Protein AF-A0A132MXJ4-F1 (afdb_monomer_lite)

Secondary structure (DSSP, 8-state):
-EEEE-PPSSSSTT-GGG-SSSPPPEEEEEEEEEEEE-SS-EEEEEEEEEEEEE-SS-PEE--TTT--EEEEEEE-SSGGGHHHHHHHHHHHHHHHHHH-SEEEESSHHHHHHHHHHHHHHHT---HHHHHHHHHHHTTTSPPTTSPEEEETTTSSSSS--SSHHHHHHHTTEEPPPPTT-S--HHHHHHHHHHHHHH--HHHHHHHHHHHHHHHHHHHHHHHHHTTSEE-SS-EEHHHHHHHHTTTT-SSS-HHHHHTT--

Structure (mmCIF, N/CA/C/O backbone):
data_AF-A0A132MXJ4-F1
#
_entry.id   AF-A0A132MXJ4-F1
#
loop_
_atom_site.group_PDB
_atom_site.id
_atom_site.type_symbol
_atom_site.label_atom_id
_atom_site.label_alt_id
_atom_site.label_comp_id
_atom_site.label_asym_id
_atom_site.label_entity_id
_atom_site.label_seq_id
_atom_site.pdbx_PDB_ins_code
_atom_site.Cartn_x
_atom_site.Cartn_y
_atom_site.Cartn_z
_atom_site.occupancy
_atom_site.B_iso_or_equiv
_atom_site.auth_seq_id
_atom_site.auth_comp_id
_atom_site.auth_asym_id
_atom_site.auth_atom_id
_atom_site.pdbx_PDB_model_num
ATOM 1 N N . MET A 1 1 ? 1.973 0.596 -18.900 1.00 94.25 1 MET A N 1
ATOM 2 C CA . MET A 1 1 ? 1.587 0.402 -17.485 1.00 94.25 1 MET A CA 1
ATOM 3 C C . MET A 1 1 ? 0.749 -0.846 -17.399 1.00 94.25 1 MET A C 1
ATOM 5 O O . MET A 1 1 ? -0.186 -1.017 -18.181 1.00 94.25 1 MET A O 1
ATOM 9 N N . ARG A 1 2 ? 1.052 -1.681 -16.413 1.00 94.38 2 ARG A N 1
ATOM 10 C CA . ARG A 1 2 ? 0.337 -2.916 -16.117 1.00 94.38 2 ARG A CA 1
ATOM 11 C C . ARG A 1 2 ? -0.380 -2.779 -14.786 1.00 94.38 2 ARG A C 1
ATOM 13 O O . ARG A 1 2 ? 0.234 -2.425 -13.788 1.00 94.38 2 ARG A O 1
ATOM 20 N N . GLU A 1 3 ? -1.665 -3.100 -14.787 1.00 94.44 3 GLU A N 1
ATOM 21 C CA . GLU A 1 3 ? -2.555 -2.985 -13.634 1.00 94.44 3 GLU A CA 1
ATOM 22 C C . GLU A 1 3 ? -3.110 -4.359 -13.246 1.00 94.44 3 GLU A C 1
ATOM 24 O O . GLU A 1 3 ? -3.505 -5.147 -14.110 1.00 94.44 3 GLU A O 1
ATOM 29 N N . ILE A 1 4 ? -3.172 -4.627 -11.941 1.00 94.81 4 ILE A N 1
ATOM 30 C CA . ILE A 1 4 ? -3.913 -5.746 -11.359 1.00 94.81 4 ILE A CA 1
ATOM 31 C C . ILE A 1 4 ? -4.826 -5.249 -10.236 1.00 94.81 4 ILE A C 1
ATOM 33 O O . ILE A 1 4 ? -4.467 -4.399 -9.422 1.00 94.81 4 ILE A O 1
ATOM 37 N N . THR A 1 5 ? -6.033 -5.801 -10.173 1.00 93.94 5 THR A N 1
ATOM 38 C CA . THR A 1 5 ? -7.009 -5.489 -9.125 1.00 93.94 5 THR A CA 1
ATOM 39 C C . THR A 1 5 ? -7.997 -6.638 -8.961 1.00 93.94 5 THR A C 1
ATOM 41 O O . THR A 1 5 ? -8.308 -7.325 -9.938 1.00 93.94 5 THR A O 1
ATOM 44 N N . ASN A 1 6 ? -8.504 -6.840 -7.744 1.00 92.44 6 ASN A N 1
ATOM 45 C CA . ASN A 1 6 ? -9.674 -7.681 -7.466 1.00 92.44 6 ASN A CA 1
ATOM 46 C C . ASN A 1 6 ? -10.949 -6.848 -7.199 1.00 92.44 6 ASN A C 1
ATOM 48 O O . ASN A 1 6 ? -11.977 -7.388 -6.788 1.00 92.44 6 ASN A O 1
ATOM 52 N N . LEU A 1 7 ? -10.906 -5.529 -7.426 1.00 89.19 7 LEU A N 1
ATOM 53 C CA . LEU A 1 7 ? -12.065 -4.655 -7.281 1.00 89.19 7 LEU A CA 1
ATOM 54 C C . LEU A 1 7 ? -12.999 -4.798 -8.489 1.00 89.19 7 LEU A C 1
ATOM 56 O O . LEU A 1 7 ? -12.596 -4.679 -9.644 1.00 89.19 7 LEU A O 1
ATOM 60 N N . SER A 1 8 ? -14.284 -5.006 -8.220 1.00 77.56 8 SER A N 1
ATOM 61 C CA . SER A 1 8 ? -15.344 -4.895 -9.226 1.00 77.56 8 SER A CA 1
ATOM 62 C C . SER A 1 8 ? -15.636 -3.428 -9.545 1.00 77.56 8 SER A C 1
ATOM 64 O O . SER A 1 8 ? -15.562 -2.594 -8.649 1.00 77.56 8 SER A O 1
ATOM 66 N N . TRP A 1 9 ? -16.052 -3.117 -10.778 1.00 53.53 9 TRP A N 1
ATOM 67 C CA . TRP A 1 9 ? -16.444 -1.755 -11.164 1.00 53.53 9 TRP A CA 1
ATOM 68 C C . TRP A 1 9 ? -17.564 -1.183 -10.257 1.00 53.53 9 TRP A C 1
ATOM 70 O O . TRP A 1 9 ? -18.528 -1.903 -9.979 1.00 53.53 9 TRP A O 1
ATOM 80 N N . PRO A 1 10 ? -17.494 0.098 -9.830 1.00 58.28 10 PRO A N 1
ATOM 81 C CA . PRO A 1 10 ? -16.400 1.045 -10.062 1.00 58.28 10 PRO A CA 1
ATOM 82 C C . PRO A 1 10 ? -15.133 0.621 -9.310 1.00 58.28 10 PRO A C 1
ATOM 84 O O . PRO A 1 10 ? -15.219 0.194 -8.165 1.00 58.28 10 PRO A O 1
ATOM 87 N N . GLY A 1 11 ? -13.964 0.764 -9.951 1.00 63.84 11 GLY A N 1
ATOM 88 C CA . GLY A 1 11 ? -12.641 0.338 -9.453 1.00 63.84 11 GLY A CA 1
ATOM 89 C C . GLY A 1 11 ? -12.132 1.078 -8.207 1.00 63.84 11 GLY A C 1
ATOM 90 O O . GLY A 1 11 ? -10.931 1.213 -8.011 1.00 63.84 11 GLY A O 1
ATOM 91 N N . THR A 1 12 ? -13.036 1.602 -7.378 1.00 68.12 12 THR A N 1
ATOM 92 C CA . THR A 1 12 ? -12.758 2.213 -6.084 1.00 68.12 12 THR A CA 1
ATOM 93 C C . THR A 1 12 ? -13.760 1.660 -5.066 1.00 68.12 12 THR A C 1
ATOM 95 O O . THR A 1 12 ? -14.971 1.639 -5.309 1.00 68.12 12 THR A O 1
ATOM 98 N N . PRO A 1 13 ? -13.306 1.216 -3.884 1.00 76.06 13 PRO A N 1
ATOM 99 C CA . PRO A 1 13 ? -14.182 0.533 -2.931 1.00 76.06 13 PRO A CA 1
ATOM 100 C C . PRO A 1 13 ? -15.122 1.496 -2.185 1.00 76.06 13 PRO A C 1
ATOM 102 O O . PRO A 1 13 ? -15.978 1.058 -1.415 1.00 76.06 13 PRO A O 1
ATOM 105 N N . TYR A 1 14 ? -14.975 2.806 -2.406 1.00 77.62 14 TYR A N 1
ATOM 106 C CA . TYR A 1 14 ? -15.738 3.864 -1.745 1.00 77.62 14 TYR A CA 1
ATOM 107 C C . TYR A 1 14 ? -17.096 4.143 -2.408 1.00 77.62 14 TYR A C 1
ATOM 109 O O . TYR A 1 14 ? -17.973 4.725 -1.777 1.00 77.62 14 TYR A O 1
ATOM 117 N N . GLY A 1 15 ? -17.301 3.694 -3.655 1.00 59.03 15 GLY A N 1
ATOM 118 C CA . GLY A 1 15 ? -18.480 3.993 -4.484 1.00 59.03 15 GLY A CA 1
ATOM 119 C C . GLY A 1 15 ? -19.799 3.330 -4.061 1.00 59.03 15 GLY A C 1
ATOM 120 O O . GLY A 1 15 ? -20.800 3.441 -4.765 1.00 59.03 15 GLY A O 1
ATOM 121 N N . ALA A 1 16 ? -19.851 2.663 -2.906 1.00 53.88 16 ALA A N 1
ATOM 122 C CA . ALA A 1 16 ? -21.067 2.034 -2.386 1.00 53.88 16 ALA A CA 1
ATOM 123 C C . ALA A 1 16 ? -22.106 3.034 -1.824 1.00 53.88 16 ALA A C 1
ATOM 125 O O . ALA A 1 16 ? -23.025 2.614 -1.117 1.00 53.88 16 ALA A O 1
ATOM 126 N N . GLU A 1 17 ? -22.005 4.332 -2.144 1.00 49.59 17 GLU A N 1
ATOM 127 C CA . GLU A 1 17 ? -23.025 5.345 -1.817 1.00 49.59 17 GLU A CA 1
ATOM 128 C C . GLU A 1 17 ? -24.406 5.001 -2.413 1.00 49.59 17 GLU A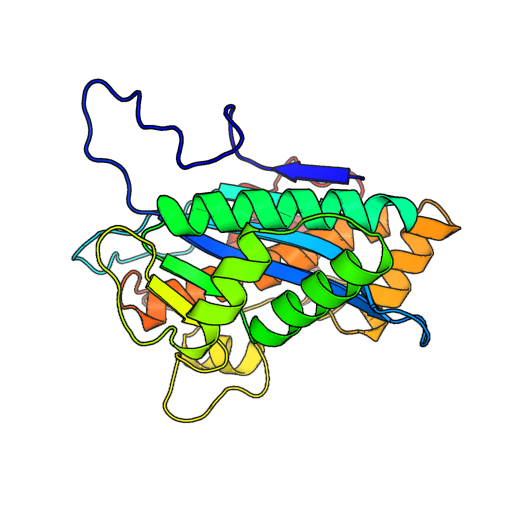 C 1
ATOM 130 O O . GLU A 1 17 ? -25.427 5.472 -1.922 1.00 49.59 17 GLU A O 1
ATOM 135 N N . GLN A 1 18 ? -24.465 4.110 -3.412 1.00 49.06 18 GLN A N 1
ATOM 136 C CA . GLN A 1 18 ? -25.705 3.619 -4.023 1.00 49.06 18 GLN A CA 1
ATOM 137 C C . GLN A 1 18 ? -26.302 2.362 -3.366 1.00 49.06 18 GLN A C 1
ATOM 139 O O . GLN A 1 18 ? -27.069 1.648 -4.009 1.00 49.06 18 GLN A O 1
ATOM 144 N N . ARG A 1 19 ? -25.987 2.030 -2.105 1.00 54.94 19 ARG A N 1
ATOM 145 C CA . ARG A 1 19 ? -26.743 0.973 -1.407 1.00 54.94 19 ARG A CA 1
ATOM 146 C C . ARG A 1 19 ? -28.044 1.563 -0.851 1.00 54.94 19 ARG A C 1
ATOM 148 O O . ARG A 1 19 ? -27.975 2.289 0.137 1.00 54.94 19 ARG A O 1
ATOM 155 N N . PRO A 1 20 ? -29.229 1.228 -1.407 1.00 54.09 20 PRO A N 1
ATOM 156 C CA . PRO A 1 20 ? -30.501 1.755 -0.904 1.00 54.09 20 PRO A CA 1
ATOM 157 C C . PRO A 1 20 ? -30.765 1.355 0.555 1.00 54.09 20 PRO A C 1
ATOM 159 O O . PRO A 1 20 ? -31.502 2.040 1.257 1.00 54.09 20 PRO A O 1
ATOM 162 N N . PHE A 1 21 ? -30.114 0.289 1.038 1.00 51.41 21 PHE A N 1
ATOM 163 C CA . PHE A 1 21 ? -30.167 -0.154 2.426 1.00 51.41 21 PHE A CA 1
ATOM 164 C C . PHE A 1 21 ? -28.785 -0.663 2.868 1.00 51.41 21 PHE A C 1
ATOM 166 O O . PHE A 1 21 ? -28.278 -1.658 2.350 1.00 51.41 21 PHE A O 1
ATOM 173 N N . GLY A 1 22 ? -28.155 0.026 3.822 1.00 54.09 22 GLY A N 1
ATOM 174 C CA . GLY A 1 22 ? -26.889 -0.389 4.432 1.00 54.09 22 GLY A CA 1
ATOM 175 C C . GLY A 1 22 ? -26.090 0.792 4.974 1.00 54.09 22 GLY A C 1
ATOM 176 O O . GLY A 1 22 ? -26.029 1.847 4.353 1.00 54.09 22 GLY A O 1
ATOM 177 N N . ARG A 1 23 ? -25.459 0.632 6.144 1.00 61.88 23 ARG A N 1
ATOM 178 C CA . ARG A 1 23 ? -24.477 1.623 6.609 1.00 61.88 23 ARG A CA 1
ATOM 179 C C . ARG A 1 23 ? -23.228 1.535 5.721 1.00 61.88 23 ARG A C 1
ATOM 181 O O . ARG A 1 23 ? -22.816 0.411 5.423 1.00 61.88 23 ARG A O 1
ATOM 188 N N . PRO A 1 24 ? -22.604 2.664 5.340 1.00 66.88 24 PRO A N 1
ATOM 189 C CA . PRO A 1 24 ? -21.338 2.642 4.616 1.00 66.88 24 PRO A CA 1
ATOM 190 C C . PRO A 1 24 ? -20.306 1.825 5.399 1.00 66.88 24 PRO A C 1
ATOM 192 O O . PRO A 1 24 ? -20.104 2.062 6.597 1.00 66.88 24 PRO A O 1
ATOM 195 N N . ALA A 1 25 ? -19.678 0.846 4.745 1.00 76.75 25 ALA A N 1
ATOM 196 C CA . ALA A 1 25 ? -18.577 0.107 5.348 1.00 76.75 25 ALA A CA 1
ATOM 197 C C . ALA A 1 25 ? -17.425 1.082 5.624 1.00 76.75 25 ALA A C 1
ATOM 199 O O . ALA A 1 25 ? -17.109 1.923 4.786 1.00 76.75 25 ALA A O 1
ATOM 200 N N . GLN A 1 26 ? -16.820 0.996 6.806 1.00 89.75 26 GLN A N 1
ATOM 201 C CA . GLN A 1 26 ? -15.614 1.764 7.096 1.00 89.75 26 GLN A CA 1
ATOM 202 C C . GLN A 1 26 ? -14.436 1.029 6.462 1.00 89.75 26 GLN A C 1
ATOM 204 O O . GLN A 1 26 ? -14.300 -0.182 6.637 1.00 89.75 26 GLN A O 1
ATOM 209 N N . ILE A 1 27 ? -13.617 1.752 5.707 1.00 94.12 27 ILE A N 1
ATOM 210 C CA . ILE A 1 27 ? -12.486 1.182 4.977 1.00 94.12 27 ILE A CA 1
ATOM 211 C C . ILE A 1 27 ? -11.198 1.747 5.568 1.00 94.12 27 ILE A C 1
ATOM 213 O O . ILE A 1 27 ? -11.083 2.959 5.732 1.00 94.12 27 ILE A O 1
ATOM 217 N N . LEU A 1 28 ? -10.248 0.880 5.898 1.00 96.94 28 LEU A N 1
ATOM 218 C CA . LEU A 1 28 ? -8.849 1.255 6.071 1.00 96.94 28 LEU A CA 1
ATOM 219 C C . LEU A 1 28 ? -8.159 1.064 4.728 1.00 96.94 28 LEU A C 1
ATOM 221 O O . LEU A 1 28 ? -8.305 0.012 4.110 1.00 96.94 28 LEU A O 1
ATOM 225 N N . THR A 1 29 ? -7.432 2.081 4.290 1.00 98.00 29 THR A N 1
ATOM 226 C CA . THR A 1 29 ? -6.682 2.061 3.036 1.00 98.00 29 THR A CA 1
ATOM 227 C C . THR A 1 29 ? -5.212 2.177 3.345 1.00 98.00 29 THR A C 1
ATOM 229 O O . THR A 1 29 ? -4.823 3.145 3.987 1.00 98.00 29 THR A O 1
ATOM 232 N N . ALA A 1 30 ? -4.410 1.221 2.902 1.00 98.56 30 ALA A N 1
ATOM 233 C CA . ALA A 1 30 ? -2.962 1.357 2.895 1.00 98.56 30 ALA A CA 1
ATOM 234 C C . ALA A 1 30 ? -2.489 1.663 1.479 1.00 98.56 30 ALA A C 1
ATOM 236 O O . ALA A 1 30 ? -3.067 1.139 0.526 1.00 98.56 30 ALA A O 1
ATOM 237 N N . VAL A 1 31 ? -1.459 2.494 1.356 1.00 98.31 31 VAL A N 1
ATOM 238 C CA . VAL A 1 31 ? -0.788 2.798 0.089 1.00 98.31 31 VAL A CA 1
ATOM 239 C C . VAL A 1 31 ? 0.713 2.603 0.278 1.00 98.31 31 VAL A C 1
ATOM 241 O O . VAL A 1 31 ? 1.255 2.919 1.339 1.00 98.31 31 VAL A O 1
ATOM 244 N N . SER A 1 32 ? 1.396 2.061 -0.724 1.00 97.38 32 SER A N 1
ATOM 245 C CA . SER A 1 32 ? 2.862 2.052 -0.786 1.00 97.38 32 SER A CA 1
ATOM 246 C C . SER A 1 32 ? 3.335 2.232 -2.222 1.00 97.38 32 SER A C 1
ATOM 248 O O . SER A 1 32 ? 2.619 1.889 -3.170 1.00 97.38 32 SER A O 1
ATOM 250 N N . LEU A 1 33 ? 4.529 2.800 -2.365 1.00 97.69 33 LEU A N 1
ATOM 251 C CA . LEU A 1 33 ? 5.212 2.984 -3.634 1.00 97.69 33 LEU A CA 1
ATOM 252 C C . LEU A 1 33 ? 6.578 2.303 -3.576 1.00 97.69 33 LEU A C 1
ATOM 254 O O . LEU A 1 33 ? 7.207 2.237 -2.523 1.00 97.69 33 LEU A O 1
ATOM 258 N N . GLU A 1 34 ? 7.025 1.811 -4.725 1.00 96.62 34 GLU A N 1
ATOM 259 C CA . GLU A 1 34 ? 8.386 1.332 -4.929 1.00 96.62 34 GLU A CA 1
ATOM 260 C C . GLU A 1 34 ? 9.088 2.274 -5.900 1.00 96.62 34 GLU A C 1
ATOM 262 O O . GLU A 1 34 ? 8.529 2.642 -6.939 1.00 96.62 34 GLU A O 1
ATOM 267 N N . TRP A 1 35 ? 10.318 2.644 -5.562 1.00 95.81 35 TRP A N 1
ATOM 268 C CA . TRP A 1 35 ? 11.101 3.633 -6.290 1.00 95.81 35 TRP A CA 1
ATOM 269 C C . TRP A 1 35 ? 12.383 3.019 -6.834 1.00 95.81 35 TRP A C 1
ATOM 271 O O . TRP A 1 35 ? 13.013 2.177 -6.189 1.00 95.81 35 TRP A O 1
ATOM 281 N N . VAL A 1 36 ? 12.797 3.501 -7.999 1.00 94.56 36 VAL A N 1
ATOM 282 C CA . VAL A 1 36 ? 14.150 3.326 -8.526 1.00 94.56 36 VAL A CA 1
ATOM 283 C C . VAL A 1 36 ? 14.811 4.695 -8.571 1.00 94.56 36 VAL A C 1
ATOM 285 O O . VAL A 1 36 ? 14.166 5.689 -8.884 1.00 94.56 36 VAL A O 1
ATOM 288 N N . ASP A 1 37 ? 16.090 4.746 -8.222 1.00 86.94 37 ASP A N 1
ATOM 289 C CA . ASP A 1 37 ? 16.910 5.954 -8.300 1.00 86.94 37 ASP A CA 1
ATOM 290 C C . ASP A 1 37 ? 18.065 5.697 -9.269 1.00 86.94 37 ASP A C 1
ATOM 292 O O . ASP A 1 37 ? 18.938 4.869 -8.998 1.00 86.94 37 ASP A O 1
ATOM 296 N N . ASP A 1 38 ? 18.071 6.363 -10.416 1.00 72.69 38 ASP A N 1
ATOM 297 C CA . ASP A 1 38 ? 19.151 6.248 -11.402 1.00 72.69 38 ASP A CA 1
ATOM 298 C C . ASP A 1 38 ? 20.373 7.132 -11.062 1.00 72.69 38 ASP A C 1
ATOM 300 O O . ASP A 1 38 ? 21.380 7.103 -11.770 1.00 72.69 38 ASP A O 1
ATOM 304 N N . GLY A 1 39 ? 20.326 7.858 -9.938 1.00 71.31 39 GLY A N 1
ATOM 305 C CA . GLY A 1 39 ? 21.348 8.795 -9.478 1.00 71.31 39 GLY A CA 1
ATOM 306 C C . GLY A 1 39 ? 21.114 10.236 -9.938 1.00 71.31 39 GLY A C 1
ATOM 307 O O . GLY A 1 39 ? 21.702 11.153 -9.363 1.00 71.31 39 GLY A O 1
ATOM 308 N N . GLU A 1 40 ? 20.251 10.455 -10.931 1.00 72.56 40 GLU A N 1
ATOM 309 C CA . GLU A 1 40 ? 19.795 11.783 -11.346 1.00 72.56 40 GLU A CA 1
ATOM 310 C C . GLU A 1 40 ? 18.373 12.064 -10.854 1.00 72.56 40 GLU A C 1
ATOM 312 O O . GLU A 1 40 ? 18.053 13.209 -10.508 1.00 72.56 40 GLU A O 1
ATOM 317 N N . ARG A 1 41 ? 17.507 11.044 -10.843 1.00 76.12 41 ARG A N 1
ATOM 318 C CA . ARG A 1 41 ? 16.086 11.150 -10.510 1.00 76.12 41 ARG A CA 1
ATOM 319 C C . ARG A 1 41 ? 15.572 9.880 -9.834 1.00 76.12 41 ARG A C 1
ATOM 321 O O . ARG A 1 41 ? 15.784 8.763 -10.297 1.00 76.12 41 ARG A O 1
ATOM 328 N N . ALA A 1 42 ? 14.777 10.080 -8.785 1.00 89.00 42 ALA A N 1
ATOM 329 C CA . ALA A 1 42 ? 13.941 9.031 -8.221 1.00 89.00 42 ALA A CA 1
ATOM 330 C C . ALA A 1 42 ? 12.638 8.914 -9.027 1.00 89.00 42 ALA A C 1
ATOM 332 O O . ALA A 1 42 ? 11.890 9.886 -9.168 1.00 89.00 42 ALA A O 1
ATOM 333 N N . VAL A 1 43 ? 12.356 7.718 -9.537 1.00 92.25 43 VAL A N 1
ATOM 334 C CA . VAL A 1 43 ? 11.181 7.398 -10.351 1.00 92.25 43 VAL A CA 1
ATOM 335 C C . VAL A 1 43 ? 10.333 6.356 -9.614 1.00 92.25 43 VAL A C 1
ATOM 337 O O . VAL A 1 43 ? 10.859 5.305 -9.237 1.00 92.25 43 VAL A O 1
ATOM 340 N N . PRO A 1 44 ? 9.029 6.602 -9.386 1.00 95.69 44 PRO A N 1
ATOM 341 C CA . PRO A 1 44 ? 8.149 5.596 -8.821 1.00 95.69 44 PRO A CA 1
ATOM 342 C C . PRO A 1 44 ? 7.848 4.573 -9.912 1.00 95.69 44 PRO A C 1
ATOM 344 O O . PRO A 1 44 ? 7.314 4.926 -10.963 1.00 95.69 44 PRO A O 1
ATOM 347 N N . VAL A 1 45 ? 8.181 3.310 -9.665 1.00 97.06 45 VAL A N 1
ATOM 348 C CA . VAL A 1 45 ? 8.036 2.237 -10.659 1.00 97.06 45 VAL A CA 1
ATOM 349 C C . VAL A 1 45 ? 6.827 1.351 -10.394 1.00 97.06 45 VAL A C 1
ATOM 351 O O . VAL A 1 45 ? 6.257 0.775 -11.318 1.00 97.06 45 VAL A O 1
ATOM 354 N N . CYS A 1 46 ? 6.394 1.263 -9.138 1.00 97.75 46 CYS A N 1
ATOM 355 C CA . CYS A 1 46 ? 5.229 0.489 -8.736 1.00 97.75 46 CYS A CA 1
ATOM 356 C C . CYS A 1 46 ? 4.468 1.226 -7.635 1.00 97.75 46 CYS A C 1
ATOM 358 O O . CYS A 1 46 ? 5.069 1.864 -6.774 1.00 97.75 46 CYS A O 1
ATOM 360 N N . ALA A 1 47 ? 3.144 1.124 -7.641 1.00 98.12 47 ALA A N 1
ATOM 361 C CA . ALA A 1 47 ? 2.306 1.574 -6.542 1.00 98.12 47 ALA A CA 1
ATOM 362 C C . ALA A 1 47 ? 1.215 0.549 -6.271 1.00 98.12 47 ALA A C 1
ATOM 364 O O . ALA A 1 47 ? 0.667 -0.060 -7.192 1.00 98.12 47 ALA A O 1
ATOM 365 N N . SER A 1 48 ? 0.858 0.391 -5.005 1.00 97.81 48 SER A N 1
ATOM 366 C CA . SER A 1 48 ? -0.244 -0.471 -4.611 1.00 97.81 48 SER A CA 1
ATOM 367 C C . SER A 1 48 ? -1.088 0.158 -3.513 1.00 97.81 48 SER A C 1
ATOM 369 O O . SER A 1 48 ? -0.619 0.948 -2.694 1.00 97.81 48 SER A O 1
ATOM 371 N N . ALA A 1 49 ? -2.371 -0.184 -3.530 1.00 98.06 49 ALA A N 1
ATOM 372 C CA . ALA A 1 49 ? -3.353 0.203 -2.540 1.00 98.06 49 ALA A CA 1
ATOM 373 C C . ALA A 1 49 ? -4.129 -1.031 -2.077 1.00 98.06 49 ALA A C 1
ATOM 375 O O . ALA A 1 49 ? -4.630 -1.797 -2.901 1.00 98.06 49 ALA A O 1
ATOM 376 N N . VAL A 1 50 ? -4.256 -1.203 -0.762 1.00 97.94 50 VAL A N 1
ATOM 377 C CA . VAL A 1 50 ? -5.018 -2.289 -0.126 1.00 97.94 50 VAL A CA 1
ATOM 378 C C . VAL A 1 50 ? -6.145 -1.703 0.708 1.00 97.94 50 VAL A C 1
ATOM 380 O O . VAL A 1 50 ? -5.968 -0.708 1.408 1.00 97.94 50 VAL A O 1
ATOM 383 N N . TYR A 1 51 ? -7.306 -2.350 0.658 1.00 96.69 51 TYR A N 1
ATOM 384 C CA . TYR A 1 51 ? -8.545 -1.889 1.264 1.00 96.69 51 TYR A CA 1
ATOM 385 C C . TYR A 1 51 ? -9.110 -2.952 2.208 1.00 96.69 51 TYR A C 1
ATOM 387 O O . TYR A 1 51 ? -9.616 -3.991 1.775 1.00 96.69 51 TYR A O 1
ATOM 395 N N . LEU A 1 52 ? -9.071 -2.664 3.509 1.00 96.00 52 LEU A N 1
ATOM 396 C CA . LEU A 1 52 ? -9.602 -3.521 4.568 1.00 96.00 52 LEU A CA 1
ATOM 397 C C . LEU A 1 52 ? -10.933 -2.983 5.086 1.00 96.00 52 LEU A C 1
ATOM 399 O O . LEU A 1 52 ? -11.071 -1.795 5.382 1.00 96.00 52 LEU A O 1
ATOM 403 N N . ARG A 1 53 ? -11.924 -3.863 5.255 1.00 93.88 53 ARG A N 1
ATOM 404 C CA . ARG A 1 53 ? -13.179 -3.500 5.926 1.00 93.88 53 ARG A CA 1
ATOM 405 C C . ARG A 1 53 ? -12.980 -3.501 7.433 1.00 93.88 53 ARG A C 1
ATOM 407 O O . ARG A 1 53 ? -12.838 -4.548 8.044 1.00 93.88 53 ARG A O 1
ATOM 414 N N . VAL A 1 54 ? -13.090 -2.337 8.053 1.00 93.56 54 VAL A N 1
ATOM 415 C CA . VAL A 1 54 ? -12.977 -2.195 9.506 1.00 93.56 54 VAL A CA 1
ATOM 416 C C . VAL A 1 54 ? -14.331 -1.894 10.138 1.00 93.56 54 VAL A C 1
ATOM 418 O O . VAL A 1 54 ? -15.253 -1.376 9.504 1.00 93.56 54 VAL A O 1
ATOM 421 N N . HIS A 1 55 ? -14.474 -2.202 11.425 1.00 91.25 55 HIS A N 1
ATOM 422 C CA . HIS A 1 55 ? -15.629 -1.758 12.195 1.00 91.25 55 HIS A CA 1
ATOM 423 C C . HIS A 1 55 ? -15.330 -0.415 12.873 1.00 91.25 55 HIS A C 1
ATOM 425 O O . HIS A 1 55 ? -14.216 -0.145 13.321 1.00 91.25 55 HIS A O 1
ATOM 431 N N . ARG A 1 56 ? -16.347 0.449 12.991 1.00 86.50 56 ARG A N 1
ATOM 432 C CA . ARG A 1 56 ? -16.181 1.793 13.572 1.00 86.50 56 ARG A CA 1
ATOM 433 C C . ARG A 1 56 ? -15.657 1.737 15.012 1.00 86.50 56 ARG A C 1
ATOM 435 O O . ARG A 1 56 ? -14.710 2.441 15.345 1.00 86.50 56 ARG A O 1
ATOM 442 N N . THR A 1 57 ? -16.285 0.907 15.845 1.00 87.38 57 THR A N 1
ATOM 443 C CA . THR A 1 57 ? -16.109 0.906 17.312 1.00 87.38 57 THR A CA 1
ATOM 444 C C . THR A 1 57 ? -15.670 -0.427 17.911 1.00 87.38 57 THR A C 1
ATOM 446 O O . THR A 1 57 ? -15.540 -0.517 19.124 1.00 87.38 57 THR A O 1
ATOM 449 N N . ARG A 1 58 ? -15.522 -1.479 17.102 1.00 91.06 58 ARG A N 1
ATOM 450 C CA . ARG A 1 58 ? -15.248 -2.830 17.603 1.00 91.06 58 ARG A CA 1
ATOM 451 C C . ARG A 1 58 ? -13.968 -3.328 16.970 1.00 91.06 58 ARG A C 1
ATOM 453 O O . ARG A 1 58 ? -13.770 -3.103 15.779 1.00 91.06 58 ARG A O 1
ATOM 460 N N . THR A 1 59 ? -13.173 -4.021 17.761 1.00 96.06 59 THR A N 1
ATOM 461 C CA . THR A 1 59 ? -12.110 -4.878 17.258 1.00 96.06 59 THR A CA 1
ATOM 462 C C . THR A 1 59 ? -12.755 -6.135 16.690 1.00 96.06 59 THR A C 1
ATOM 464 O O . THR A 1 59 ? -13.603 -6.743 17.347 1.00 96.06 59 THR A O 1
ATOM 467 N N . LEU A 1 60 ? -12.424 -6.483 15.452 1.00 94.44 60 LEU A N 1
ATOM 468 C CA . LEU A 1 60 ? -12.889 -7.712 14.821 1.00 94.44 60 LEU A CA 1
ATOM 469 C C . LEU A 1 60 ? -11.842 -8.810 15.050 1.00 94.44 60 LEU A C 1
ATOM 471 O O . LEU A 1 60 ? -10.684 -8.586 14.692 1.00 94.44 60 LEU A O 1
ATOM 475 N N . PRO A 1 61 ? -12.214 -9.961 15.639 1.00 95.88 61 PRO A N 1
ATOM 476 C CA . PRO A 1 61 ? -11.358 -11.133 15.604 1.00 95.88 61 PRO A CA 1
ATOM 477 C C . PRO A 1 61 ? -11.286 -11.625 14.160 1.00 95.88 61 PRO A C 1
ATOM 479 O O . PRO A 1 61 ? -12.321 -11.759 13.500 1.00 95.88 61 PRO A O 1
ATOM 482 N N . VAL A 1 62 ? -10.074 -11.837 13.674 1.00 95.25 62 VAL A N 1
ATOM 483 C CA . VAL A 1 62 ? -9.809 -12.244 12.301 1.00 95.25 62 VAL A CA 1
ATOM 484 C C . VAL A 1 62 ? -8.692 -13.284 12.257 1.00 95.25 62 VAL A C 1
ATOM 486 O O . VAL A 1 62 ? -7.875 -13.374 13.168 1.00 95.25 62 VAL A O 1
ATOM 489 N N . ASP A 1 63 ? -8.672 -14.060 11.186 1.00 94.00 63 ASP A N 1
ATOM 490 C CA . ASP A 1 63 ? -7.694 -15.098 10.879 1.00 94.00 63 ASP A CA 1
ATOM 491 C C . ASP A 1 63 ? -7.491 -15.172 9.356 1.00 94.00 63 ASP A C 1
ATOM 493 O O . ASP A 1 63 ? -8.085 -14.406 8.587 1.00 94.00 63 ASP A O 1
ATOM 497 N N . VAL A 1 64 ? -6.654 -16.108 8.908 1.00 91.38 64 VAL A N 1
ATOM 498 C CA . VAL A 1 64 ? -6.365 -16.286 7.483 1.00 91.38 64 VAL A CA 1
ATOM 499 C C . VAL A 1 64 ? -7.631 -16.525 6.653 1.00 91.38 64 VAL A C 1
ATOM 501 O O . VAL A 1 64 ? -7.723 -16.024 5.536 1.00 91.38 64 VAL A O 1
ATOM 504 N N . ASP A 1 65 ? -8.643 -17.208 7.187 1.00 90.88 65 ASP A N 1
ATOM 505 C CA . ASP A 1 65 ? -9.851 -17.616 6.461 1.00 90.88 65 ASP A CA 1
ATOM 506 C C . ASP A 1 65 ? -10.935 -16.531 6.426 1.00 90.88 65 ASP A C 1
ATOM 508 O O . ASP A 1 65 ? -11.775 -16.504 5.524 1.00 90.88 65 ASP A O 1
ATOM 512 N N . THR A 1 66 ? -10.912 -15.606 7.382 1.00 91.75 66 THR A N 1
ATOM 513 C CA . THR A 1 66 ? -11.956 -14.588 7.565 1.00 91.75 66 THR A CA 1
ATOM 514 C C . THR A 1 66 ? -11.591 -13.211 7.008 1.00 91.75 66 THR A C 1
ATOM 516 O O . THR A 1 66 ? -12.492 -12.412 6.724 1.00 91.75 66 THR A O 1
ATOM 519 N N . ILE A 1 67 ? -10.301 -12.905 6.813 1.00 92.94 67 ILE A N 1
ATOM 520 C CA . ILE A 1 67 ? -9.858 -11.610 6.264 1.00 92.94 67 ILE A CA 1
ATOM 521 C C . ILE A 1 67 ? -10.050 -11.558 4.749 1.00 92.94 67 ILE A C 1
ATOM 523 O O . ILE A 1 67 ? -9.236 -12.061 3.988 1.00 92.94 67 ILE A O 1
ATOM 527 N N . GLY A 1 68 ? -11.071 -10.845 4.284 1.00 91.69 68 GLY A N 1
ATOM 528 C CA . GLY A 1 68 ? -11.145 -10.404 2.887 1.00 91.69 68 GLY A CA 1
ATOM 529 C C . GLY A 1 68 ? -10.547 -9.007 2.705 1.00 91.69 68 GLY A C 1
ATOM 530 O O . GLY A 1 68 ? -10.780 -8.124 3.539 1.00 91.69 68 GLY A O 1
ATOM 531 N N . PHE A 1 69 ? -9.846 -8.772 1.595 1.00 94.38 69 PHE A N 1
ATOM 532 C CA . PHE A 1 69 ? -9.355 -7.441 1.232 1.00 94.38 69 PHE A CA 1
ATOM 533 C C . PHE A 1 69 ? -9.522 -7.147 -0.258 1.00 94.38 69 PHE A C 1
ATOM 535 O O . PHE A 1 69 ? -9.497 -8.037 -1.103 1.00 94.38 69 PHE A O 1
ATOM 542 N N . GLY A 1 70 ? -9.719 -5.868 -0.574 1.00 94.94 70 GLY A N 1
ATOM 543 C CA . GLY A 1 70 ? -9.623 -5.374 -1.944 1.00 94.94 70 GLY A CA 1
ATOM 544 C C . GLY A 1 70 ? -8.225 -4.829 -2.212 1.00 94.94 70 GLY A C 1
ATOM 545 O O . GLY A 1 70 ? -7.588 -4.333 -1.283 1.00 94.94 70 GLY A O 1
ATOM 546 N N . PHE A 1 71 ? -7.768 -4.835 -3.458 1.00 95.88 71 PHE A N 1
ATOM 547 C CA . PHE A 1 71 ? -6.518 -4.180 -3.832 1.00 95.88 71 PHE A CA 1
ATOM 548 C C . PHE A 1 71 ? -6.535 -3.609 -5.247 1.00 95.88 71 PHE A C 1
ATOM 550 O O . PHE A 1 71 ? -7.317 -4.018 -6.106 1.00 95.88 71 PHE A O 1
ATOM 557 N N . HIS A 1 72 ? -5.619 -2.683 -5.491 1.00 96.06 72 HIS A N 1
ATOM 558 C CA . HIS A 1 72 ? -5.277 -2.158 -6.803 1.00 96.06 72 HIS A CA 1
ATOM 559 C C . HIS A 1 72 ? -3.768 -1.915 -6.833 1.00 96.06 72 HIS A C 1
ATOM 561 O O . HIS A 1 72 ? -3.250 -1.232 -5.953 1.00 96.06 72 HIS A O 1
ATOM 567 N N . ALA A 1 73 ? -3.061 -2.499 -7.795 1.00 96.88 73 ALA A N 1
ATOM 568 C CA . ALA A 1 73 ? -1.623 -2.332 -7.950 1.00 96.88 73 ALA A CA 1
ATOM 569 C C . ALA A 1 73 ? -1.261 -2.090 -9.411 1.00 96.88 73 ALA A C 1
ATOM 571 O O . ALA A 1 73 ? -1.845 -2.692 -10.313 1.00 96.88 73 ALA A O 1
ATOM 572 N N . VAL A 1 74 ? -0.296 -1.201 -9.626 1.00 97.81 74 VAL A N 1
ATOM 573 C CA . VAL A 1 74 ? 0.157 -0.771 -10.945 1.00 97.81 74 VAL A CA 1
ATOM 574 C C . VAL A 1 74 ? 1.673 -0.727 -10.961 1.00 97.81 74 VAL A C 1
ATOM 576 O O . VAL A 1 74 ? 2.281 -0.173 -10.052 1.00 97.81 74 VAL A O 1
ATOM 579 N N . VAL A 1 75 ? 2.263 -1.272 -12.019 1.00 97.94 75 VAL A N 1
ATOM 580 C CA . VAL A 1 75 ? 3.687 -1.148 -12.336 1.00 97.94 75 VAL A CA 1
ATOM 581 C C . VAL A 1 75 ? 3.820 -0.432 -13.677 1.00 97.94 75 VAL A C 1
ATOM 583 O O . VAL A 1 75 ? 3.054 -0.698 -14.616 1.00 97.94 75 VAL A O 1
ATOM 586 N N . ILE A 1 76 ? 4.745 0.519 -13.768 1.00 97.38 76 ILE A N 1
ATOM 587 C CA . ILE A 1 76 ? 5.081 1.138 -15.050 1.00 97.38 76 ILE A CA 1
ATOM 588 C C . ILE A 1 76 ? 5.949 0.181 -15.859 1.00 97.38 76 ILE A C 1
ATOM 590 O O . ILE A 1 76 ? 6.720 -0.595 -15.308 1.00 97.38 76 ILE A O 1
ATOM 594 N N . GLU A 1 77 ? 5.794 0.211 -17.174 1.00 95.88 77 GLU A N 1
ATOM 595 C CA . GLU A 1 77 ? 6.620 -0.589 -18.087 1.00 95.88 77 GLU A CA 1
ATOM 596 C C . GLU A 1 77 ? 7.681 0.287 -18.768 1.00 95.88 77 GLU A C 1
ATOM 598 O O . GLU A 1 77 ? 8.567 -0.241 -19.431 1.00 95.88 77 GLU A O 1
ATOM 603 N N . ARG A 1 78 ? 7.573 1.618 -18.634 1.00 92.69 78 ARG A N 1
ATOM 604 C CA . ARG A 1 78 ? 8.501 2.618 -19.176 1.00 92.69 78 ARG A CA 1
ATOM 605 C C . ARG A 1 78 ? 8.513 3.876 -18.307 1.00 92.69 78 ARG A C 1
ATOM 607 O O . ARG A 1 78 ? 7.469 4.254 -17.769 1.00 92.69 78 ARG A O 1
ATOM 614 N N . ASP A 1 79 ? 9.640 4.581 -18.275 1.00 91.12 79 ASP A N 1
ATOM 615 C CA . ASP A 1 79 ? 9.836 5.774 -17.439 1.00 91.12 79 ASP A CA 1
ATOM 616 C C . ASP A 1 79 ? 8.856 6.913 -17.754 1.00 91.12 79 ASP A C 1
ATOM 618 O O . ASP A 1 79 ? 8.431 7.639 -16.851 1.00 91.12 79 ASP A O 1
ATOM 622 N N . GLU A 1 80 ? 8.415 7.064 -19.011 1.00 91.31 80 GLU A N 1
ATOM 623 C CA . GLU A 1 80 ? 7.475 8.136 -19.382 1.00 91.31 80 GLU A CA 1
ATOM 624 C C . GLU A 1 80 ? 6.091 7.967 -18.733 1.00 91.31 80 GLU A C 1
ATOM 626 O O . GLU A 1 80 ? 5.269 8.889 -18.724 1.00 91.31 80 GLU A O 1
ATOM 631 N N . GLU A 1 81 ? 5.810 6.787 -18.182 1.00 94.88 81 GLU A N 1
ATOM 632 C CA . GLU A 1 81 ? 4.559 6.473 -17.505 1.00 94.88 81 GLU A CA 1
ATOM 633 C C . GLU A 1 81 ? 4.564 6.895 -16.026 1.00 94.88 81 GLU A C 1
ATOM 635 O O . GLU A 1 81 ? 3.501 6.925 -15.403 1.00 94.88 81 GLU A O 1
ATOM 640 N N . ALA A 1 82 ? 5.711 7.303 -15.469 1.00 94.00 82 ALA A N 1
ATOM 641 C CA . ALA A 1 82 ? 5.839 7.718 -14.070 1.00 94.00 82 ALA A CA 1
ATOM 642 C C . ALA A 1 82 ? 4.869 8.851 -13.688 1.00 94.00 82 ALA A C 1
ATOM 644 O O . ALA A 1 82 ? 4.235 8.816 -12.632 1.00 94.00 82 ALA A O 1
ATOM 645 N N . ALA A 1 83 ? 4.667 9.829 -14.579 1.00 93.31 83 ALA A N 1
ATOM 646 C CA . ALA A 1 83 ? 3.697 10.905 -14.364 1.00 93.31 83 ALA A CA 1
ATOM 647 C C . ALA A 1 83 ? 2.245 10.386 -14.311 1.00 93.31 83 ALA A C 1
ATOM 649 O O . ALA A 1 83 ? 1.413 10.906 -13.564 1.00 93.31 83 ALA A O 1
ATOM 650 N N . GLN A 1 84 ? 1.931 9.340 -15.084 1.00 95.31 84 GLN A N 1
ATOM 651 C CA . GLN A 1 84 ? 0.610 8.707 -15.077 1.00 95.31 84 GLN A CA 1
ATOM 652 C C . GLN A 1 84 ? 0.390 7.911 -13.787 1.00 95.31 84 GLN A C 1
ATOM 654 O O . GLN A 1 84 ? -0.706 7.979 -13.220 1.00 95.31 84 GLN A O 1
ATOM 659 N N . LEU A 1 85 ? 1.428 7.224 -13.295 1.00 95.94 85 LEU A N 1
ATOM 660 C CA . LEU A 1 85 ? 1.410 6.547 -11.998 1.00 95.94 85 LEU A CA 1
ATOM 661 C C . LEU A 1 85 ? 1.208 7.550 -10.855 1.00 95.94 85 LEU A C 1
ATOM 663 O O . LEU A 1 85 ? 0.316 7.358 -10.030 1.00 95.94 85 LEU A O 1
ATOM 667 N N . ALA A 1 86 ? 1.946 8.663 -10.847 1.00 95.50 86 ALA A N 1
ATOM 668 C CA . ALA A 1 86 ? 1.792 9.720 -9.847 1.00 95.50 86 ALA A CA 1
ATOM 669 C C . ALA A 1 86 ? 0.366 10.295 -9.828 1.00 95.50 86 ALA A C 1
ATOM 671 O O . ALA A 1 86 ? -0.246 10.415 -8.768 1.00 95.50 86 ALA A O 1
ATOM 672 N N . ALA A 1 87 ? -0.216 10.567 -11.001 1.00 94.94 87 ALA A N 1
ATOM 673 C CA . ALA A 1 87 ? -1.597 11.035 -11.103 1.00 94.94 87 ALA A CA 1
ATOM 674 C C . ALA A 1 87 ? -2.623 9.988 -10.625 1.00 94.94 87 ALA A C 1
ATOM 676 O O . ALA A 1 87 ? -3.698 10.341 -10.136 1.00 94.94 87 ALA A O 1
ATOM 677 N N . LEU A 1 88 ? -2.335 8.695 -10.795 1.00 94.56 88 LEU A N 1
ATOM 678 C CA . LEU A 1 88 ? -3.170 7.610 -10.279 1.00 94.56 88 LEU A CA 1
ATOM 679 C C . LEU A 1 88 ? -3.110 7.548 -8.754 1.00 94.56 88 LEU A C 1
ATOM 681 O O . LEU A 1 88 ? -4.165 7.515 -8.116 1.00 94.56 88 LEU A O 1
ATOM 685 N N . VAL A 1 89 ? -1.907 7.590 -8.183 1.00 96.50 89 VAL A N 1
ATOM 686 C CA . VAL A 1 89 ? -1.700 7.628 -6.731 1.00 96.50 89 VAL A CA 1
ATOM 687 C C . VAL A 1 89 ? -2.382 8.854 -6.130 1.00 96.50 89 VAL A C 1
ATOM 689 O O . VAL A 1 89 ? -3.146 8.705 -5.181 1.00 96.50 89 VAL A O 1
ATOM 692 N N . ASP A 1 90 ? -2.227 10.035 -6.732 1.00 96.69 90 ASP A N 1
ATOM 693 C CA . ASP A 1 90 ? -2.892 11.268 -6.294 1.00 96.69 90 ASP A CA 1
ATOM 694 C C . ASP A 1 90 ? -4.415 11.089 -6.166 1.00 96.69 90 ASP A C 1
ATOM 696 O O . ASP A 1 90 ? -5.003 11.385 -5.124 1.00 96.69 90 ASP A O 1
ATOM 700 N N . ARG A 1 91 ? -5.063 10.487 -7.176 1.00 94.44 91 ARG A N 1
ATOM 701 C CA . ARG A 1 91 ? -6.505 10.187 -7.127 1.00 94.44 91 ARG A CA 1
ATOM 702 C C . ARG A 1 91 ? -6.865 9.216 -6.005 1.00 94.44 91 ARG A C 1
ATOM 704 O O . ARG A 1 91 ? -7.884 9.420 -5.339 1.00 94.44 91 ARG A O 1
ATOM 711 N N . VAL A 1 92 ? -6.060 8.173 -5.793 1.00 94.69 92 VAL A N 1
ATOM 712 C CA . VAL A 1 92 ? -6.268 7.217 -4.693 1.00 94.69 92 VAL A CA 1
ATOM 713 C C . VAL A 1 92 ? -6.165 7.930 -3.347 1.00 94.69 92 VAL A C 1
ATOM 715 O O . VAL A 1 92 ? -7.028 7.720 -2.495 1.00 94.69 92 VAL A O 1
ATOM 718 N N . LEU A 1 93 ? -5.180 8.812 -3.172 1.00 95.56 93 LEU A N 1
ATOM 719 C CA . LEU A 1 93 ? -4.985 9.583 -1.945 1.00 95.56 93 LEU A CA 1
ATOM 720 C C . LEU A 1 93 ? -6.146 10.549 -1.693 1.00 95.56 93 LEU A C 1
ATOM 722 O O . LEU A 1 93 ? -6.685 10.552 -0.589 1.00 95.56 93 LEU A O 1
ATOM 726 N N . VAL A 1 94 ? -6.614 11.286 -2.708 1.00 94.38 94 VAL A N 1
ATOM 727 C CA . VAL A 1 94 ? -7.800 12.159 -2.590 1.00 94.38 94 VAL A CA 1
ATOM 728 C C . VAL A 1 94 ? -9.024 11.364 -2.131 1.00 94.38 94 VAL A C 1
ATOM 730 O O . VAL A 1 94 ? -9.741 11.772 -1.212 1.00 94.38 94 VAL A O 1
ATOM 733 N N . GLN A 1 95 ? -9.276 10.213 -2.755 1.00 92.75 95 GLN A N 1
ATOM 734 C CA . GLN A 1 95 ? -10.429 9.385 -2.416 1.00 92.75 95 GLN A CA 1
ATOM 735 C C . GLN A 1 95 ? -10.304 8.768 -1.024 1.00 92.75 95 GLN A C 1
ATOM 737 O O . GLN A 1 95 ? -11.250 8.843 -0.239 1.00 92.75 95 GLN A O 1
ATOM 742 N N . ALA A 1 96 ? -9.145 8.197 -0.697 1.00 93.81 96 ALA A N 1
ATOM 743 C CA . ALA A 1 96 ? -8.890 7.611 0.610 1.00 93.81 96 ALA A CA 1
ATOM 744 C C . ALA A 1 96 ? -9.015 8.664 1.709 1.00 93.81 96 ALA A C 1
ATOM 746 O O . ALA A 1 96 ? -9.710 8.445 2.697 1.00 93.81 96 ALA A O 1
ATOM 747 N N . ARG A 1 97 ? -8.447 9.853 1.499 1.00 93.31 97 ARG A N 1
ATOM 748 C CA . ARG A 1 97 ? -8.538 10.967 2.442 1.00 93.31 97 ARG A CA 1
ATOM 749 C C . ARG A 1 97 ? -9.981 11.328 2.776 1.00 93.31 97 ARG A C 1
ATOM 751 O O . ARG A 1 97 ? -10.295 11.571 3.942 1.00 93.31 97 ARG A O 1
ATOM 758 N N . ARG A 1 98 ? -10.844 11.360 1.760 1.00 91.38 98 ARG A N 1
ATOM 759 C CA . ARG A 1 98 ? -12.244 11.772 1.887 1.00 91.38 98 ARG A CA 1
ATOM 760 C C . ARG A 1 98 ? -13.162 10.670 2.412 1.00 91.38 98 ARG A C 1
ATOM 762 O O . ARG A 1 98 ? -14.114 10.975 3.125 1.00 91.38 98 ARG A O 1
ATOM 769 N N . HIS A 1 99 ? -12.918 9.417 2.036 1.00 90.88 99 HIS A N 1
ATOM 770 C CA . HIS A 1 99 ? -13.891 8.336 2.222 1.00 90.88 99 HIS A CA 1
ATOM 771 C C . HIS A 1 99 ? -13.412 7.197 3.126 1.00 90.88 99 HIS A C 1
ATOM 773 O O . HIS A 1 99 ? -14.247 6.475 3.678 1.00 90.88 99 HIS A O 1
ATOM 779 N N . ALA A 1 100 ? -12.102 7.012 3.297 1.00 93.25 100 ALA A N 1
ATOM 780 C CA . ALA A 1 100 ? -11.585 6.001 4.205 1.00 93.25 100 ALA A CA 1
ATOM 781 C C . ALA A 1 100 ? -11.769 6.441 5.665 1.00 93.25 100 ALA A C 1
ATOM 783 O O . ALA A 1 100 ? -11.763 7.623 6.006 1.00 93.25 100 ALA A O 1
ATOM 784 N N . ALA A 1 101 ? -11.909 5.464 6.554 1.00 93.88 101 ALA A N 1
ATOM 785 C CA . ALA A 1 101 ? -11.810 5.688 7.989 1.00 93.88 101 ALA A CA 1
ATOM 786 C C . ALA A 1 101 ? -10.353 5.915 8.413 1.00 93.88 101 ALA A C 1
ATOM 788 O O . ALA A 1 101 ? -10.090 6.672 9.346 1.00 93.88 101 ALA A O 1
ATOM 789 N N . VAL A 1 102 ? -9.423 5.246 7.728 1.00 95.88 102 VAL A N 1
ATOM 790 C CA . VAL A 1 102 ? -7.980 5.317 7.965 1.00 95.88 102 VAL A CA 1
ATOM 791 C C . VAL A 1 102 ? -7.263 5.304 6.616 1.00 95.88 102 VAL A C 1
ATOM 793 O O . VAL A 1 102 ? -7.617 4.499 5.754 1.00 95.88 102 VAL A O 1
ATOM 796 N N . LEU A 1 103 ? -6.265 6.168 6.452 1.00 97.56 103 LEU A N 1
ATOM 797 C CA . LEU A 1 103 ? -5.280 6.128 5.376 1.00 97.56 103 LEU A CA 1
ATOM 798 C C . LEU A 1 103 ? -3.911 5.863 6.008 1.00 97.56 103 LEU A C 1
ATOM 800 O O . LEU A 1 103 ? -3.464 6.638 6.852 1.00 97.56 103 LEU A O 1
ATOM 804 N N . ALA A 1 104 ? -3.287 4.756 5.624 1.00 98.25 104 ALA A N 1
ATOM 805 C CA . ALA A 1 104 ? -2.049 4.265 6.198 1.00 98.25 104 ALA A CA 1
ATOM 806 C C . ALA A 1 104 ? -0.921 4.180 5.164 1.00 98.25 104 ALA A C 1
ATOM 808 O O . ALA A 1 104 ? -1.156 3.884 3.993 1.00 98.25 104 ALA A O 1
ATOM 809 N N . GLY A 1 105 ? 0.303 4.391 5.635 1.00 98.00 105 GLY A N 1
ATOM 810 C CA . GLY A 1 105 ? 1.538 4.180 4.883 1.00 98.00 105 GLY A CA 1
ATOM 811 C C . GLY A 1 105 ? 2.669 3.727 5.810 1.00 98.00 105 GLY A C 1
ATOM 812 O O . GLY A 1 105 ? 2.458 3.518 7.010 1.00 98.00 105 GLY A O 1
ATOM 813 N N . HIS A 1 106 ? 3.871 3.556 5.268 1.00 96.69 106 HIS A N 1
ATOM 814 C CA . HIS A 1 106 ? 5.069 3.238 6.046 1.00 96.69 106 HIS A CA 1
ATOM 815 C C . HIS A 1 106 ? 6.214 4.150 5.633 1.00 96.69 106 HIS A C 1
ATOM 817 O O . HIS A 1 106 ? 6.689 4.029 4.507 1.00 96.69 106 HIS A O 1
ATOM 823 N N . SER A 1 107 ? 6.649 5.036 6.534 1.00 94.31 107 SER A N 1
ATOM 824 C CA . SER A 1 107 ? 7.583 6.122 6.199 1.00 94.31 107 SER A CA 1
ATOM 825 C C . SER A 1 107 ? 7.078 6.950 5.011 1.00 94.31 107 SER A C 1
ATOM 827 O O . SER A 1 107 ? 7.835 7.338 4.127 1.00 94.31 107 SER A O 1
ATOM 829 N N . PHE A 1 108 ? 5.769 7.207 4.975 1.00 95.50 108 PHE A N 1
ATOM 830 C CA . PHE A 1 108 ? 5.087 7.704 3.777 1.00 95.50 108 PHE A CA 1
ATOM 831 C C . PHE A 1 108 ? 5.433 9.164 3.452 1.00 95.50 108 PHE A C 1
ATOM 833 O O . PHE A 1 108 ? 5.164 9.641 2.355 1.00 95.50 108 PHE A O 1
ATOM 840 N N . THR A 1 109 ? 6.062 9.882 4.387 1.00 94.56 109 THR A N 1
ATOM 841 C CA . THR A 1 109 ? 6.618 11.217 4.137 1.00 94.56 109 THR A CA 1
ATOM 842 C C . THR A 1 109 ? 7.619 11.209 2.978 1.00 94.56 109 THR A C 1
ATOM 844 O O . THR A 1 109 ? 7.586 12.126 2.158 1.00 94.56 109 THR A O 1
ATOM 847 N N . ASP A 1 110 ? 8.461 10.175 2.871 1.00 92.38 110 ASP A N 1
ATOM 848 C CA . ASP A 1 110 ? 9.463 10.074 1.802 1.00 92.38 110 ASP A CA 1
ATOM 849 C C . ASP A 1 110 ? 8.789 9.855 0.437 1.00 92.38 110 ASP A C 1
ATOM 851 O O . ASP A 1 110 ? 9.152 10.498 -0.549 1.00 92.38 110 ASP A O 1
ATOM 855 N N . ASP A 1 111 ? 7.735 9.033 0.398 1.00 95.62 111 ASP A N 1
ATOM 856 C CA . ASP A 1 111 ? 6.916 8.817 -0.799 1.00 95.62 111 ASP A CA 1
ATOM 857 C C . ASP A 1 111 ? 6.226 1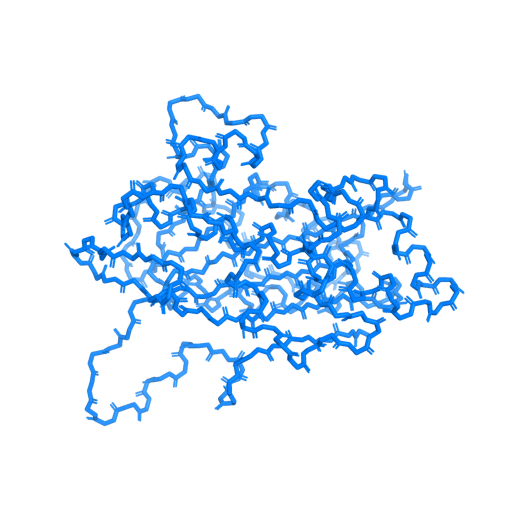0.111 -1.264 1.00 95.62 111 ASP A C 1
ATOM 859 O O . ASP A 1 111 ? 6.228 10.436 -2.453 1.00 95.62 111 ASP A O 1
ATOM 863 N N . LEU A 1 112 ? 5.649 10.881 -0.332 1.00 96.19 112 LEU A N 1
ATOM 864 C CA . LEU A 1 112 ? 5.006 12.164 -0.639 1.00 96.19 112 LEU A CA 1
ATOM 865 C C . LEU A 1 112 ? 6.015 13.193 -1.166 1.00 96.19 112 LEU A C 1
ATOM 867 O O . LEU A 1 112 ? 5.722 13.900 -2.134 1.00 96.19 112 LEU A O 1
ATOM 871 N N . ALA A 1 113 ? 7.209 13.252 -0.571 1.00 94.12 113 ALA A N 1
ATOM 872 C CA . ALA A 1 113 ? 8.289 14.121 -1.026 1.00 94.12 113 ALA A CA 1
ATOM 873 C C . ALA A 1 113 ? 8.782 13.732 -2.431 1.00 94.12 113 ALA A C 1
ATOM 875 O O . ALA A 1 113 ? 8.943 14.605 -3.287 1.00 94.12 113 ALA A O 1
ATOM 876 N N . GLY A 1 114 ? 8.954 12.433 -2.697 1.00 94.12 114 GLY A N 1
ATOM 877 C CA . GLY A 1 114 ? 9.322 11.918 -4.017 1.00 94.12 114 GLY A CA 1
ATOM 878 C C . GLY A 1 114 ? 8.282 12.259 -5.085 1.00 94.12 114 GLY A C 1
ATOM 879 O O . GLY A 1 114 ? 8.628 12.737 -6.167 1.00 94.12 114 GLY A O 1
ATOM 880 N N . LEU A 1 115 ? 6.992 12.091 -4.774 1.00 95.38 115 LEU A N 1
ATOM 881 C CA . LEU A 1 115 ? 5.901 12.436 -5.692 1.00 95.38 115 LEU A CA 1
ATOM 882 C C . LEU A 1 115 ? 5.850 13.938 -5.984 1.00 95.38 115 LEU A C 1
ATOM 884 O O . LEU A 1 115 ? 5.601 14.325 -7.126 1.00 95.38 115 LEU A O 1
ATOM 888 N N . HIS A 1 116 ? 6.122 14.779 -4.985 1.00 93.50 116 HIS A N 1
ATOM 889 C CA . HIS A 1 116 ? 6.258 16.220 -5.175 1.00 93.50 116 HIS A CA 1
ATOM 890 C C . HIS A 1 116 ? 7.414 16.583 -6.106 1.00 93.50 116 HIS A C 1
ATOM 892 O O . HIS A 1 116 ? 7.209 17.311 -7.075 1.00 93.50 116 HIS A O 1
ATOM 898 N N . ALA A 1 117 ? 8.608 16.046 -5.848 1.00 93.00 117 ALA A N 1
ATOM 899 C CA . ALA A 1 117 ? 9.790 16.323 -6.661 1.00 93.00 117 ALA A CA 1
ATOM 900 C C . ALA A 1 117 ? 9.599 15.878 -8.122 1.00 93.00 117 ALA A C 1
ATOM 902 O O . ALA A 1 117 ? 9.974 16.595 -9.058 1.00 93.00 117 ALA A O 1
ATOM 903 N N . LEU A 1 118 ? 8.962 14.721 -8.331 1.00 92.56 118 LEU A N 1
ATOM 904 C CA . LEU A 1 118 ? 8.583 14.255 -9.661 1.00 92.56 118 LEU A CA 1
ATOM 905 C C . LEU A 1 118 ? 7.603 15.226 -10.324 1.00 92.56 118 LEU A C 1
ATOM 907 O O . LEU A 1 118 ? 7.819 15.617 -11.471 1.00 92.56 118 LEU A O 1
ATOM 911 N N . ALA A 1 119 ? 6.543 15.620 -9.614 1.00 91.62 119 ALA A N 1
ATOM 912 C CA . ALA A 1 119 ? 5.509 16.509 -10.127 1.00 91.62 119 ALA A CA 1
ATOM 913 C C . ALA A 1 119 ? 6.071 17.865 -10.580 1.00 91.62 119 ALA A C 1
ATOM 915 O O . ALA A 1 119 ? 5.728 18.330 -11.670 1.00 91.62 119 ALA A O 1
ATOM 916 N N . ASP A 1 120 ? 6.990 18.439 -9.800 1.00 91.00 120 ASP A N 1
ATOM 917 C CA . ASP A 1 120 ? 7.705 19.670 -10.144 1.00 91.00 120 ASP A CA 1
ATOM 918 C C . ASP A 1 120 ? 8.575 19.491 -11.396 1.00 91.00 120 ASP A C 1
ATOM 920 O O . ASP A 1 120 ? 8.601 20.356 -12.273 1.00 91.00 120 ASP A O 1
ATOM 924 N N . THR A 1 121 ? 9.246 18.342 -11.518 1.00 89.69 121 THR A N 1
ATOM 925 C CA . THR A 1 121 ? 10.120 18.026 -12.660 1.00 89.69 121 THR A CA 1
ATOM 926 C C . THR A 1 121 ? 9.337 17.868 -13.963 1.00 89.69 121 THR A C 1
ATOM 928 O O . THR A 1 121 ? 9.787 18.324 -15.015 1.00 89.69 121 THR A O 1
ATOM 931 N N . VAL A 1 122 ? 8.170 17.218 -13.915 1.00 87.12 122 VAL A N 1
ATOM 932 C CA . VAL A 1 122 ? 7.367 16.902 -15.112 1.00 87.12 122 VAL A CA 1
ATOM 933 C C . VAL A 1 122 ? 6.232 17.902 -15.370 1.00 87.12 122 VAL A C 1
ATOM 935 O O . VAL A 1 122 ? 5.543 17.800 -16.384 1.00 87.12 122 VAL A O 1
ATOM 938 N N . GLY A 1 123 ? 6.034 18.882 -14.482 1.00 86.12 123 GLY A N 1
ATOM 939 C CA . GLY A 1 123 ? 5.045 19.951 -14.635 1.00 86.12 123 GLY A CA 1
ATOM 940 C C . GLY A 1 123 ? 3.589 19.492 -14.503 1.00 86.12 123 GLY A C 1
ATOM 941 O O . GLY A 1 123 ? 2.711 20.055 -15.160 1.00 86.12 123 GLY A O 1
ATOM 942 N N . VAL A 1 124 ? 3.314 18.471 -13.682 1.00 86.44 124 VAL A N 1
ATOM 943 C CA . VAL A 1 124 ? 1.949 17.965 -13.431 1.00 86.44 124 VAL A CA 1
ATOM 944 C C . VAL A 1 124 ? 1.463 18.347 -12.037 1.00 86.44 124 VAL A C 1
ATOM 946 O O . VAL A 1 124 ? 2.221 18.353 -11.077 1.00 86.44 124 VAL A O 1
ATOM 949 N N . GLY A 1 125 ? 0.172 18.657 -11.907 1.00 89.62 125 GLY A N 1
ATOM 950 C CA . GLY A 1 125 ? -0.429 18.942 -10.604 1.00 89.62 125 GLY A CA 1
ATOM 951 C C . GLY A 1 125 ? -0.759 17.663 -9.833 1.00 89.62 125 GLY A C 1
ATOM 952 O O . GLY A 1 125 ? -1.457 16.800 -10.361 1.00 89.62 125 GLY A O 1
ATOM 953 N N . VAL A 1 126 ? -0.327 17.590 -8.572 1.00 94.06 126 VAL A N 1
ATOM 954 C CA . VAL A 1 126 ? -0.640 16.504 -7.621 1.00 94.06 126 VAL A CA 1
ATOM 955 C C . VAL A 1 126 ? -1.330 17.057 -6.360 1.00 94.06 126 VAL A C 1
ATOM 957 O O . VAL A 1 126 ? -0.771 17.038 -5.266 1.00 94.06 126 VAL A O 1
ATOM 960 N N . PRO A 1 127 ? -2.535 17.649 -6.484 1.00 93.12 127 PRO A N 1
ATOM 961 C CA . PRO A 1 127 ? -3.175 18.376 -5.385 1.00 93.12 127 PRO A CA 1
ATOM 962 C C . PRO A 1 127 ? -3.502 17.501 -4.167 1.00 93.12 127 PRO A C 1
ATOM 964 O O . PRO A 1 127 ? -3.526 18.011 -3.047 1.00 93.12 127 PRO A O 1
ATOM 967 N N . GLY A 1 128 ? -3.763 16.207 -4.367 1.00 92.94 128 GLY A N 1
ATOM 968 C CA . GLY A 1 128 ? -3.960 15.239 -3.295 1.00 92.94 128 GLY A CA 1
ATOM 969 C C . GLY A 1 128 ? -2.682 14.982 -2.512 1.00 92.94 128 GLY A C 1
ATOM 970 O O . GLY A 1 128 ? -2.718 15.030 -1.285 1.00 92.94 128 GLY A O 1
ATOM 971 N N . VAL A 1 129 ? -1.562 14.773 -3.210 1.00 95.50 129 VAL A N 1
ATOM 972 C CA . VAL A 1 129 ? -0.227 14.674 -2.599 1.00 95.50 129 VAL A CA 1
ATOM 973 C C . VAL A 1 129 ? 0.081 15.957 -1.831 1.00 95.50 129 VAL A C 1
ATOM 975 O O . VAL A 1 129 ? 0.358 15.879 -0.641 1.00 95.50 129 VAL A O 1
ATOM 978 N N . THR A 1 130 ? -0.081 17.135 -2.446 1.00 93.69 130 THR A N 1
ATOM 979 C CA . THR A 1 130 ? 0.175 18.432 -1.795 1.00 93.69 130 THR A CA 1
ATOM 980 C C . THR A 1 130 ? -0.611 18.618 -0.505 1.00 93.69 130 THR A C 1
ATOM 982 O O . THR A 1 130 ? -0.046 18.989 0.524 1.00 93.69 130 THR A O 1
ATOM 985 N N . ALA A 1 131 ? -1.922 18.369 -0.550 1.00 91.50 131 ALA A N 1
ATOM 986 C CA . ALA A 1 131 ? -2.771 18.497 0.627 1.00 91.50 131 ALA A CA 1
ATOM 987 C C . ALA A 1 131 ? -2.374 17.487 1.710 1.00 91.50 131 ALA A C 1
ATOM 989 O O . ALA A 1 131 ? -2.329 17.829 2.890 1.00 91.50 131 ALA A O 1
ATOM 990 N N . LEU A 1 132 ? -2.058 16.254 1.306 1.00 93.50 132 LEU A N 1
ATOM 991 C CA . LEU A 1 132 ? -1.703 15.202 2.239 1.00 93.50 132 LEU A CA 1
ATOM 992 C C . LEU A 1 132 ? -0.343 15.447 2.894 1.00 93.50 132 LEU A C 1
ATOM 994 O O . LEU A 1 132 ? -0.248 15.220 4.090 1.00 93.50 132 LEU A O 1
ATOM 998 N N . THR A 1 133 ? 0.662 15.959 2.177 1.00 93.25 133 THR A N 1
ATOM 999 C CA . THR A 1 133 ? 1.988 16.304 2.728 1.00 93.25 133 THR A CA 1
ATOM 1000 C C . THR A 1 133 ? 1.866 17.232 3.932 1.00 93.25 133 THR A C 1
ATOM 1002 O O . THR A 1 133 ? 2.379 16.918 5.004 1.00 93.25 133 THR A O 1
ATOM 1005 N N . ALA A 1 134 ? 1.115 18.329 3.788 1.00 87.50 134 ALA A N 1
ATOM 1006 C CA . ALA A 1 134 ? 0.911 19.292 4.869 1.00 87.50 134 ALA A CA 1
ATOM 1007 C C . ALA A 1 134 ? 0.200 18.673 6.086 1.00 87.50 134 ALA A C 1
ATOM 1009 O O . ALA A 1 134 ? 0.474 19.027 7.227 1.00 87.50 134 ALA A O 1
ATOM 1010 N N . GLU A 1 135 ? -0.715 17.732 5.855 1.00 90.06 135 GLU A N 1
ATOM 1011 C CA . GLU A 1 135 ? -1.478 17.083 6.922 1.00 90.06 135 GLU A CA 1
ATOM 1012 C C . GLU A 1 135 ? -0.771 15.859 7.523 1.00 90.06 135 GLU A C 1
ATOM 1014 O O . GLU A 1 135 ? -1.082 15.471 8.649 1.00 90.06 135 GLU A O 1
ATOM 1019 N N . TRP A 1 136 ? 0.162 15.232 6.799 1.00 93.00 136 TRP A N 1
ATOM 1020 C CA . TRP A 1 136 ? 0.873 14.032 7.246 1.00 93.00 136 TRP A CA 1
ATOM 1021 C C . TRP A 1 136 ? 1.872 14.345 8.362 1.00 93.00 136 TRP A C 1
ATOM 1023 O O . TRP A 1 136 ? 2.093 13.513 9.246 1.00 93.00 136 TRP A O 1
ATOM 1033 N N . GLU A 1 137 ? 2.438 15.555 8.365 1.00 85.50 137 GLU A N 1
ATOM 1034 C CA . GLU A 1 137 ? 3.267 16.067 9.464 1.00 85.50 137 GLU A CA 1
ATOM 1035 C C . GLU A 1 137 ? 2.458 16.153 10.768 1.00 85.50 137 GLU A C 1
ATOM 1037 O O . GLU A 1 137 ? 2.885 15.653 11.810 1.00 85.50 137 GLU A O 1
ATOM 1042 N N . ASP A 1 138 ? 1.230 16.668 10.679 1.00 86.00 138 ASP A N 1
ATOM 1043 C CA . ASP A 1 138 ? 0.285 16.817 11.789 1.00 86.00 138 ASP A CA 1
ATOM 1044 C C . ASP A 1 138 ? -0.690 15.634 11.935 1.00 86.00 138 ASP A C 1
ATOM 1046 O O . ASP A 1 138 ? -1.719 15.742 12.606 1.00 86.00 138 ASP A O 1
ATOM 1050 N N . ARG A 1 139 ? -0.373 14.463 11.362 1.00 90.25 139 ARG A N 1
ATOM 1051 C CA . ARG A 1 139 ? -1.292 13.307 11.245 1.00 90.25 139 ARG A CA 1
ATOM 1052 C C . ARG A 1 139 ? -1.935 12.829 12.546 1.00 90.25 139 ARG A C 1
ATOM 1054 O O . ARG A 1 139 ? -3.011 12.235 12.526 1.00 90.25 139 ARG A O 1
ATOM 1061 N N . ARG A 1 140 ? -1.297 13.094 13.689 1.00 81.75 140 ARG A N 1
ATOM 1062 C CA . ARG A 1 140 ? -1.821 12.749 15.023 1.00 81.75 140 ARG A CA 1
ATOM 1063 C C . ARG A 1 140 ? -3.017 13.614 15.433 1.00 81.75 140 ARG A C 1
ATOM 1065 O O . ARG A 1 140 ? -3.756 13.244 16.344 1.00 81.75 140 ARG A O 1
ATOM 1072 N N . GLN A 1 141 ? -3.231 14.747 14.768 1.00 81.25 141 GLN A N 1
ATOM 1073 C CA . GLN A 1 141 ? -4.378 15.617 14.983 1.00 81.25 141 GLN A CA 1
ATOM 1074 C C . GLN A 1 141 ? -5.581 15.092 14.193 1.00 81.25 141 GLN A C 1
ATOM 1076 O O . GLN A 1 141 ? -5.732 15.319 12.992 1.00 81.25 141 GLN A O 1
ATOM 1081 N N . GLN A 1 142 ? -6.471 14.372 14.875 1.00 73.56 142 GLN A N 1
ATOM 1082 C CA . GLN A 1 142 ? -7.652 13.813 14.229 1.00 73.56 142 GLN A CA 1
ATOM 1083 C C . GLN A 1 142 ? -8.624 14.917 13.787 1.00 73.56 142 GLN A C 1
ATOM 1085 O O . GLN A 1 142 ? -9.184 15.649 14.605 1.00 73.56 142 GLN A O 1
ATOM 1090 N N . GLN A 1 143 ? -8.897 14.973 12.487 1.00 78.75 143 GLN A N 1
ATOM 1091 C CA . GLN A 1 143 ? -9.876 15.884 11.904 1.00 78.75 143 GLN A CA 1
ATOM 1092 C C . GLN A 1 143 ? -11.221 15.177 11.677 1.00 78.75 143 GLN A C 1
ATOM 1094 O O . GLN A 1 143 ? -11.288 13.988 11.357 1.00 78.75 143 GLN A O 1
ATOM 1099 N N . ARG A 1 144 ? -12.334 15.896 11.866 1.00 80.56 144 ARG A N 1
ATOM 1100 C CA . ARG A 1 144 ? -13.680 15.330 11.675 1.00 80.56 144 ARG A CA 1
ATOM 1101 C C . ARG A 1 144 ? -14.036 15.264 10.190 1.00 80.56 144 ARG A C 1
ATOM 1103 O O . ARG A 1 144 ? -13.883 16.244 9.478 1.00 80.56 144 ARG A O 1
ATOM 1110 N N . GLY A 1 145 ? -14.626 14.143 9.771 1.00 82.75 145 GLY A N 1
ATOM 1111 C CA . GLY A 1 145 ? -15.202 13.987 8.428 1.00 82.75 145 GLY A CA 1
ATOM 1112 C C . GLY A 1 145 ? -14.214 13.560 7.341 1.00 82.75 145 GLY A C 1
ATOM 1113 O O . GLY A 1 145 ? -14.603 13.505 6.181 1.00 82.75 145 GLY A O 1
ATOM 1114 N N . ILE A 1 146 ? -12.979 13.237 7.720 1.00 90.50 146 ILE A N 1
ATOM 1115 C CA . ILE A 1 146 ? -11.905 12.780 6.836 1.00 90.50 146 ILE A CA 1
ATOM 1116 C C . ILE A 1 146 ? -11.110 11.658 7.527 1.00 90.50 146 ILE A C 1
ATOM 1118 O O . ILE A 1 146 ? -11.259 11.443 8.734 1.00 90.50 146 ILE A O 1
ATOM 1122 N N . ALA A 1 147 ? -10.310 10.910 6.765 1.00 92.94 147 ALA A N 1
ATOM 1123 C CA . ALA A 1 147 ? -9.570 9.747 7.262 1.00 92.94 147 ALA A CA 1
ATOM 1124 C C . ALA A 1 147 ? -8.640 10.066 8.453 1.00 92.94 147 ALA A C 1
ATOM 1126 O O . ALA A 1 147 ? -8.024 11.129 8.524 1.00 92.94 147 ALA A O 1
ATOM 1127 N N . CYS A 1 148 ? -8.477 9.122 9.380 1.00 94.12 148 CYS A N 1
ATOM 1128 C CA . CYS A 1 148 ? -7.325 9.141 10.282 1.00 94.12 148 CYS A CA 1
ATOM 1129 C C . CYS A 1 148 ? -6.075 8.819 9.460 1.00 94.12 148 CYS A C 1
ATOM 1131 O O . CYS A 1 148 ? -6.066 7.820 8.744 1.00 94.12 148 CYS A O 1
ATOM 1133 N N . LEU A 1 149 ? -5.044 9.647 9.550 1.00 96.69 149 LEU A N 1
ATOM 1134 C CA . LEU A 1 149 ? -3.761 9.376 8.911 1.00 96.69 149 LEU A CA 1
ATOM 1135 C C . LEU A 1 149 ? -2.916 8.530 9.873 1.00 96.69 149 LEU A C 1
ATOM 1137 O O . LEU A 1 149 ? -2.972 8.751 11.084 1.00 96.69 149 LEU A O 1
ATOM 1141 N N . PHE A 1 150 ? -2.203 7.527 9.364 1.00 96.69 150 PHE A N 1
ATOM 1142 C CA . PHE A 1 150 ? -1.435 6.605 10.202 1.00 96.69 150 PHE A CA 1
ATOM 1143 C C . PHE A 1 150 ? -0.145 6.171 9.510 1.00 96.69 150 PHE A C 1
ATOM 1145 O O . PHE A 1 150 ? -0.181 5.517 8.469 1.00 96.69 150 PHE A O 1
ATOM 1152 N N . ASP A 1 151 ? 1.002 6.494 10.099 1.00 97.12 151 ASP A N 1
ATOM 1153 C CA . ASP A 1 151 ? 2.285 6.030 9.590 1.00 97.12 151 ASP A CA 1
ATOM 1154 C C . ASP A 1 151 ? 2.786 4.856 10.429 1.00 97.12 151 ASP A C 1
ATOM 1156 O O . ASP A 1 151 ? 3.166 5.012 11.591 1.00 97.12 151 ASP A O 1
ATOM 1160 N N . THR A 1 152 ? 2.806 3.665 9.838 1.00 97.06 152 THR A N 1
ATOM 1161 C CA . THR A 1 152 ? 3.223 2.441 10.534 1.00 97.06 152 THR A CA 1
ATOM 1162 C C . THR A 1 152 ? 4.689 2.453 10.965 1.00 97.06 152 THR A C 1
ATOM 1164 O O . THR A 1 152 ? 5.057 1.670 11.833 1.00 97.06 152 THR A O 1
ATOM 1167 N N . CYS A 1 153 ? 5.527 3.335 10.413 1.00 96.12 153 CYS A N 1
ATOM 1168 C CA . CYS A 1 153 ? 6.892 3.527 10.891 1.00 96.12 153 CYS A CA 1
ATOM 1169 C C . CYS A 1 153 ? 6.919 4.296 12.219 1.00 96.12 153 CYS A C 1
ATOM 1171 O O . CYS A 1 153 ? 7.731 4.005 13.087 1.00 96.12 153 CYS A O 1
ATOM 1173 N N . CYS A 1 154 ? 6.023 5.264 12.410 1.00 94.38 154 CYS A N 1
ATOM 1174 C CA . CYS A 1 154 ? 6.121 6.236 13.504 1.00 94.38 154 CYS A CA 1
ATOM 1175 C C . CYS A 1 154 ? 5.025 6.132 14.572 1.00 94.38 154 CYS A C 1
ATOM 1177 O O . CYS A 1 154 ? 5.189 6.689 15.657 1.00 94.38 154 CYS A O 1
ATOM 1179 N N . ASP A 1 155 ? 3.893 5.500 14.263 1.00 94.75 155 ASP A N 1
ATOM 1180 C CA . ASP A 1 155 ? 2.680 5.570 15.089 1.00 94.75 155 ASP A CA 1
ATOM 1181 C C . ASP A 1 155 ? 2.308 4.232 15.748 1.00 94.75 155 ASP A C 1
ATOM 1183 O O . ASP A 1 155 ? 1.394 4.184 16.569 1.00 94.75 155 ASP A O 1
ATOM 1187 N N . VAL A 1 156 ? 3.039 3.152 15.451 1.00 93.00 156 VAL A N 1
ATOM 1188 C CA . VAL A 1 156 ? 2.858 1.826 16.082 1.00 93.00 156 VAL A CA 1
ATOM 1189 C C . VAL A 1 156 ? 3.431 1.743 17.499 1.00 93.00 156 VAL A C 1
ATOM 1191 O O . VAL A 1 156 ? 3.055 0.868 18.275 1.00 93.00 156 VAL A O 1
ATOM 1194 N N . GLY A 1 157 ? 4.326 2.660 17.867 1.00 88.00 157 GLY A N 1
ATOM 1195 C CA . GLY A 1 157 ? 5.001 2.650 19.158 1.00 88.00 157 GLY A CA 1
ATOM 1196 C C . GLY A 1 157 ? 5.666 3.984 19.501 1.00 88.00 157 GLY A C 1
ATOM 1197 O O . GLY A 1 157 ? 5.613 4.934 18.720 1.00 88.00 157 GLY A O 1
ATOM 1198 N N . PRO A 1 158 ? 6.295 4.085 20.686 1.00 85.12 158 PRO A N 1
ATOM 1199 C CA . PRO A 1 158 ? 6.952 5.313 21.134 1.00 85.12 158 PRO A CA 1
ATOM 1200 C C . PRO A 1 158 ? 8.258 5.612 20.384 1.00 85.12 158 PRO A C 1
ATOM 1202 O O . PRO A 1 158 ? 8.712 6.754 20.389 1.00 85.12 158 PRO A O 1
ATOM 1205 N N . ILE A 1 159 ? 8.869 4.595 19.772 1.00 89.00 159 ILE A N 1
ATOM 1206 C CA . ILE A 1 159 ? 10.108 4.698 19.000 1.00 89.00 159 ILE A CA 1
ATOM 1207 C C . ILE A 1 159 ? 9.776 4.323 17.553 1.00 89.00 159 ILE A C 1
ATOM 1209 O O . ILE A 1 159 ? 9.181 3.260 17.357 1.00 89.00 159 ILE A O 1
ATOM 1213 N N . PRO A 1 160 ? 10.157 5.147 16.560 1.00 91.88 160 PRO A N 1
ATOM 1214 C CA . PRO A 1 160 ? 9.974 4.790 15.163 1.00 91.88 160 PRO A CA 1
ATOM 1215 C C . PRO A 1 160 ? 10.688 3.484 14.791 1.00 91.88 160 PRO A C 1
ATOM 1217 O O . PRO A 1 160 ? 11.813 3.227 15.231 1.00 91.88 160 PRO A O 1
ATOM 1220 N N . CYS A 1 161 ? 10.035 2.667 13.973 1.00 92.44 161 CYS A N 1
ATOM 1221 C CA . CYS A 1 161 ? 10.598 1.449 13.402 1.00 92.44 161 CYS A CA 1
ATOM 1222 C C . CYS A 1 161 ? 11.757 1.772 12.449 1.00 92.44 161 CYS A C 1
ATOM 1224 O O . CYS A 1 161 ? 11.774 2.823 11.813 1.00 92.44 161 CYS A O 1
ATOM 1226 N N . ARG A 1 162 ? 12.722 0.854 12.297 1.00 89.94 162 ARG A N 1
ATOM 1227 C CA . ARG A 1 162 ? 13.781 1.000 11.279 1.00 89.94 162 ARG A CA 1
ATOM 1228 C C . ARG A 1 162 ? 13.298 0.590 9.893 1.00 89.94 162 ARG A C 1
ATOM 1230 O O . ARG A 1 162 ? 13.857 1.022 8.893 1.00 89.94 162 ARG A O 1
ATOM 1237 N N . GLY A 1 163 ? 12.276 -0.256 9.848 1.00 91.69 163 GLY A N 1
ATOM 1238 C CA . GLY A 1 163 ? 11.596 -0.665 8.632 1.00 91.69 163 GLY A CA 1
ATOM 1239 C C . GLY A 1 163 ? 10.333 -1.458 8.940 1.00 91.69 163 GLY A C 1
ATOM 1240 O O . GLY A 1 163 ? 9.999 -1.718 10.099 1.00 91.69 163 GLY A O 1
ATOM 1241 N N . LEU A 1 164 ? 9.635 -1.871 7.885 1.00 93.56 164 LEU A N 1
ATOM 1242 C CA . LEU A 1 164 ? 8.335 -2.531 8.002 1.00 93.56 164 LEU A CA 1
ATOM 1243 C C . LEU A 1 164 ? 8.409 -3.863 8.760 1.00 93.56 164 LEU A C 1
ATOM 1245 O O . LEU A 1 164 ? 7.470 -4.200 9.476 1.00 93.56 164 LEU A O 1
ATOM 1249 N N . ALA A 1 165 ? 9.530 -4.582 8.661 1.00 92.88 165 ALA A N 1
ATOM 1250 C CA . ALA A 1 165 ? 9.744 -5.834 9.385 1.00 92.88 165 ALA A CA 1
ATOM 1251 C C . ALA A 1 165 ? 9.629 -5.660 10.911 1.00 92.88 165 ALA A C 1
ATOM 1253 O O . ALA A 1 165 ? 9.023 -6.502 11.569 1.00 92.88 165 ALA A O 1
ATOM 1254 N N . ASP A 1 166 ? 10.122 -4.547 11.470 1.00 93.69 166 ASP A N 1
ATOM 1255 C CA . ASP A 1 166 ? 10.017 -4.268 12.910 1.00 93.69 166 ASP A CA 1
ATOM 1256 C C . ASP A 1 166 ? 8.552 -4.063 13.328 1.00 93.69 166 ASP A C 1
ATOM 1258 O O . ASP A 1 166 ? 8.100 -4.574 14.358 1.00 93.6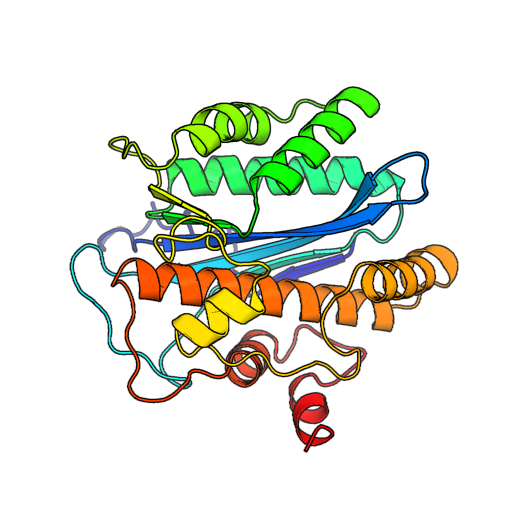9 166 ASP A O 1
ATOM 1262 N N . ALA A 1 167 ? 7.790 -3.325 12.513 1.00 95.62 167 ALA A N 1
ATOM 1263 C CA . ALA A 1 167 ? 6.373 -3.079 12.757 1.00 95.62 167 ALA A CA 1
ATOM 1264 C C . ALA A 1 167 ? 5.554 -4.377 12.642 1.00 95.62 167 ALA A C 1
ATOM 1266 O O . ALA A 1 167 ? 4.685 -4.643 13.471 1.00 95.62 167 ALA A O 1
ATOM 1267 N N . CYS A 1 168 ? 5.879 -5.222 11.661 1.00 96.19 168 CYS A N 1
ATOM 1268 C CA . CYS A 1 168 ? 5.255 -6.530 11.480 1.00 96.19 168 CYS A CA 1
ATOM 1269 C C . CYS A 1 168 ? 5.549 -7.465 12.656 1.00 96.19 168 CYS A C 1
ATOM 1271 O O . CYS A 1 168 ? 4.618 -8.044 13.211 1.00 96.19 168 CYS A O 1
ATOM 1273 N N . ALA A 1 169 ? 6.804 -7.532 13.111 1.00 94.44 169 ALA A N 1
ATOM 1274 C CA . ALA A 1 169 ? 7.188 -8.312 14.285 1.00 94.44 169 ALA A CA 1
ATOM 1275 C C . ALA A 1 169 ? 6.447 -7.852 15.553 1.00 94.44 169 ALA A C 1
ATOM 1277 O O . ALA A 1 169 ? 5.964 -8.681 16.322 1.00 94.44 169 ALA A O 1
ATOM 1278 N N . THR A 1 170 ? 6.297 -6.536 15.742 1.00 94.62 170 THR A N 1
ATOM 1279 C CA . THR A 1 170 ? 5.575 -5.946 16.886 1.00 94.62 170 THR A CA 1
ATOM 1280 C C . THR A 1 170 ? 4.090 -6.314 16.891 1.00 94.62 170 THR A C 1
ATOM 1282 O O . THR A 1 170 ? 3.503 -6.507 17.953 1.00 94.62 170 THR A O 1
ATOM 1285 N N . HIS A 1 171 ? 3.482 -6.420 15.710 1.00 95.88 171 HIS A N 1
ATOM 1286 C CA . HIS A 1 171 ? 2.057 -6.707 15.552 1.00 95.88 171 HIS A CA 1
ATOM 1287 C C . HIS A 1 171 ? 1.753 -8.155 15.154 1.00 95.88 171 HIS A C 1
ATOM 1289 O O . HIS A 1 171 ? 0.604 -8.453 14.854 1.00 95.88 171 HIS A O 1
ATOM 1295 N N . HIS A 1 172 ? 2.737 -9.058 15.188 1.00 96.31 172 HIS A N 1
ATOM 1296 C CA . HIS A 1 172 ? 2.583 -10.466 14.802 1.00 96.31 172 HIS A CA 1
ATOM 1297 C C . HIS A 1 172 ? 1.998 -10.650 13.388 1.00 96.31 172 HIS A C 1
ATOM 1299 O O . HIS A 1 172 ? 1.109 -11.474 13.180 1.00 96.31 172 HIS A O 1
ATOM 1305 N N . VAL A 1 173 ? 2.483 -9.858 12.428 1.00 96.62 173 VAL A N 1
ATOM 1306 C CA . VAL A 1 173 ? 2.246 -10.041 10.988 1.00 96.62 173 VAL A CA 1
ATOM 1307 C C . VAL A 1 173 ? 3.458 -10.760 10.401 1.00 96.62 173 VAL A C 1
ATOM 1309 O O . VAL A 1 173 ? 4.585 -10.292 10.559 1.00 96.62 173 VAL A O 1
ATOM 1312 N N . GLU A 1 174 ? 3.245 -11.885 9.726 1.00 93.81 174 GLU A N 1
ATOM 1313 C CA . GLU A 1 174 ? 4.317 -12.677 9.120 1.00 93.81 174 GLU A CA 1
ATOM 1314 C C . GLU A 1 174 ? 4.380 -12.412 7.616 1.00 93.81 174 GLU A C 1
ATOM 1316 O O . GLU A 1 174 ? 3.453 -12.724 6.867 1.00 93.81 174 GLU A O 1
ATOM 1321 N N . ILE A 1 175 ? 5.487 -11.816 7.180 1.00 88.50 175 ILE A N 1
ATOM 1322 C CA . ILE A 1 175 ? 5.800 -11.628 5.765 1.00 88.50 175 ILE A CA 1
ATOM 1323 C C . ILE A 1 175 ? 6.687 -12.798 5.344 1.00 88.50 175 ILE A C 1
ATOM 1325 O O . ILE A 1 175 ? 7.761 -12.997 5.919 1.00 88.50 175 ILE A O 1
ATOM 1329 N N . GLU A 1 176 ? 6.247 -13.563 4.351 1.00 79.50 176 GLU A N 1
ATOM 1330 C CA . GLU A 1 176 ? 7.075 -14.597 3.737 1.00 79.50 176 GLU A CA 1
ATOM 1331 C C . GLU A 1 176 ? 7.838 -13.962 2.578 1.00 79.50 176 GLU A C 1
ATOM 1333 O O . GLU A 1 176 ? 7.304 -13.151 1.838 1.00 79.50 176 GLU A O 1
ATOM 1338 N N . SER A 1 177 ? 9.113 -14.293 2.407 1.00 66.38 177 SER A N 1
ATOM 1339 C CA . SER A 1 177 ? 9.821 -13.793 1.232 1.00 66.38 177 SER A CA 1
ATOM 1340 C C . SER A 1 177 ? 9.328 -14.531 -0.007 1.00 66.38 177 SER A C 1
ATOM 1342 O O . SER A 1 177 ? 9.452 -15.753 -0.086 1.00 66.38 177 SER A O 1
ATOM 1344 N N . LEU A 1 178 ? 8.843 -13.785 -1.002 1.00 70.62 178 LEU A N 1
ATOM 1345 C CA . LEU A 1 178 ? 8.741 -14.270 -2.379 1.00 70.62 178 LEU A CA 1
ATOM 1346 C C . LEU A 1 178 ? 10.076 -14.900 -2.828 1.00 70.62 178 LEU A C 1
ATOM 1348 O O . LEU A 1 178 ? 11.119 -14.609 -2.236 1.00 70.62 178 LEU A O 1
ATOM 1352 N N . PRO A 1 179 ? 10.117 -15.679 -3.927 1.00 68.81 179 PRO A N 1
ATOM 1353 C CA . PRO A 1 179 ? 11.371 -16.242 -4.450 1.00 68.81 179 PRO A CA 1
ATOM 1354 C C . PRO A 1 179 ? 12.489 -15.212 -4.699 1.00 68.81 179 PRO A C 1
ATOM 1356 O O . PRO A 1 179 ? 13.652 -15.581 -4.829 1.00 68.81 179 PRO A O 1
ATOM 1359 N N . ILE A 1 180 ? 12.131 -13.929 -4.778 1.00 69.81 180 ILE A N 1
ATOM 1360 C CA . ILE A 1 180 ? 13.029 -12.783 -4.950 1.00 69.81 180 ILE A CA 1
ATOM 1361 C C . ILE A 1 180 ? 13.592 -12.212 -3.635 1.00 69.81 180 ILE A C 1
ATOM 1363 O O . ILE A 1 180 ? 14.406 -11.292 -3.681 1.00 69.81 180 ILE A O 1
ATOM 1367 N N . GLY A 1 181 ? 13.192 -12.731 -2.473 1.00 77.19 181 GLY A N 1
ATOM 1368 C CA . GLY A 1 181 ? 13.502 -12.114 -1.185 1.00 77.19 181 GLY A CA 1
ATOM 1369 C C . GLY A 1 181 ? 12.604 -10.906 -0.871 1.00 77.19 181 GLY A C 1
ATOM 1370 O O . GLY A 1 181 ? 11.645 -10.633 -1.597 1.00 77.19 181 GLY A O 1
ATOM 1371 N N . PRO A 1 182 ? 12.896 -10.159 0.209 1.00 79.50 182 PRO A N 1
ATOM 1372 C CA . PRO A 1 182 ? 12.227 -8.891 0.479 1.00 79.50 182 PRO A CA 1
ATOM 1373 C C . PRO A 1 182 ? 12.522 -7.878 -0.633 1.00 79.50 182 PRO A C 1
ATOM 1375 O O . PRO A 1 182 ? 13.637 -7.833 -1.158 1.00 79.50 182 PRO A O 1
ATOM 1378 N N . LEU A 1 183 ? 11.555 -7.008 -0.939 1.00 88.06 183 LEU A N 1
ATOM 1379 C CA . LEU A 1 183 ? 11.802 -5.877 -1.829 1.00 88.06 183 LEU A CA 1
ATOM 1380 C C . LEU A 1 183 ? 12.819 -4.922 -1.192 1.00 88.06 183 LEU A C 1
ATOM 1382 O O . LEU A 1 183 ? 12.546 -4.224 -0.217 1.00 88.06 183 LEU A O 1
ATOM 1386 N N . THR A 1 184 ? 14.019 -4.925 -1.759 1.00 90.00 184 THR A N 1
ATOM 1387 C CA . THR A 1 184 ? 15.099 -3.981 -1.485 1.00 90.00 184 THR A CA 1
ATOM 1388 C C . THR A 1 184 ? 15.250 -3.028 -2.663 1.00 90.00 184 THR A C 1
ATOM 1390 O O . THR A 1 184 ? 14.843 -3.343 -3.779 1.00 90.00 184 THR A O 1
ATOM 1393 N N . VAL A 1 185 ? 15.925 -1.896 -2.460 1.00 90.12 185 VAL A N 1
ATOM 1394 C CA . VAL A 1 185 ? 16.241 -0.957 -3.553 1.00 90.12 185 VAL A CA 1
ATOM 1395 C C . VAL A 1 185 ? 16.956 -1.660 -4.719 1.00 90.12 185 VAL A C 1
ATOM 1397 O O . VAL A 1 185 ? 16.668 -1.389 -5.881 1.00 90.12 185 VAL A O 1
ATOM 1400 N N . ALA A 1 186 ? 17.859 -2.601 -4.422 1.00 91.12 186 ALA A N 1
ATOM 1401 C CA . ALA A 1 186 ? 18.590 -3.352 -5.440 1.00 91.12 186 ALA A CA 1
ATOM 1402 C C . ALA A 1 186 ? 17.687 -4.326 -6.215 1.00 91.12 186 ALA A C 1
ATOM 1404 O O . ALA A 1 186 ? 17.776 -4.394 -7.439 1.00 91.12 186 ALA A O 1
ATOM 1405 N N . SER A 1 187 ? 16.802 -5.056 -5.526 1.00 92.50 187 SER A N 1
ATOM 1406 C CA . SER A 1 187 ? 15.882 -5.986 -6.193 1.00 92.50 187 SER A CA 1
ATOM 1407 C C . SER A 1 187 ? 14.812 -5.248 -6.995 1.00 92.50 187 SER A C 1
ATOM 1409 O O . SER A 1 187 ? 14.495 -5.676 -8.097 1.00 92.50 187 SER A O 1
ATOM 1411 N N . VAL A 1 188 ? 14.285 -4.128 -6.480 1.00 94.81 188 VAL A N 1
ATOM 1412 C CA . VAL A 1 188 ? 13.315 -3.292 -7.204 1.00 94.81 188 VAL A CA 1
ATOM 1413 C C . VAL A 1 188 ? 13.934 -2.769 -8.497 1.00 94.81 188 VAL A C 1
ATOM 1415 O O . VAL A 1 188 ? 13.335 -2.934 -9.556 1.00 94.81 188 VAL A O 1
ATOM 1418 N N . ARG A 1 189 ? 15.161 -2.232 -8.431 1.00 94.56 189 ARG A N 1
ATOM 1419 C CA . ARG A 1 189 ? 15.915 -1.800 -9.615 1.00 94.56 189 ARG A CA 1
ATOM 1420 C C . ARG A 1 189 ? 16.101 -2.937 -10.617 1.00 94.56 189 ARG A C 1
ATOM 1422 O O . ARG A 1 189 ? 15.698 -2.793 -11.759 1.00 94.56 189 ARG A O 1
ATOM 1429 N N . SER A 1 190 ? 16.647 -4.072 -10.181 1.00 94.00 190 SER A N 1
ATOM 1430 C CA . SER A 1 190 ? 16.937 -5.202 -11.074 1.00 94.00 190 SER A CA 1
ATOM 1431 C C . SER A 1 190 ? 15.684 -5.748 -11.769 1.00 94.00 190 SER A C 1
ATOM 1433 O O . SER A 1 190 ? 15.725 -6.051 -12.961 1.00 94.00 190 SER A O 1
ATOM 1435 N N . LEU A 1 191 ? 14.563 -5.856 -11.047 1.00 95.19 191 LEU A N 1
ATOM 1436 C CA . LEU A 1 191 ? 13.293 -6.287 -11.631 1.00 95.19 191 LEU A CA 1
ATOM 1437 C C . LEU A 1 191 ? 12.732 -5.237 -12.595 1.00 95.19 191 LEU A C 1
ATOM 1439 O O . LEU A 1 191 ? 12.173 -5.594 -13.630 1.00 95.19 191 LEU A O 1
ATOM 1443 N N . TYR A 1 192 ? 12.870 -3.952 -12.264 1.00 95.88 192 TYR A N 1
ATOM 1444 C CA . TYR A 1 192 ? 12.389 -2.881 -13.124 1.00 95.88 192 TYR A CA 1
ATOM 1445 C C . TYR A 1 192 ? 13.199 -2.775 -14.417 1.00 95.88 192 TYR A C 1
ATOM 1447 O O . TYR A 1 192 ? 12.598 -2.728 -15.479 1.00 95.88 192 TYR A O 1
ATOM 1455 N N . GLU A 1 193 ? 14.530 -2.834 -14.349 1.00 94.94 193 GLU A N 1
ATOM 1456 C CA . GLU A 1 193 ? 15.413 -2.867 -15.525 1.00 94.94 193 GLU A CA 1
ATOM 1457 C C . GLU A 1 193 ? 15.069 -4.065 -16.425 1.00 94.94 193 GLU A C 1
ATOM 1459 O O . GLU A 1 193 ? 14.849 -3.903 -17.621 1.00 94.94 193 GLU A O 1
ATOM 1464 N N . SER A 1 194 ? 14.876 -5.259 -15.847 1.00 95.06 194 SER A N 1
ATOM 1465 C CA . SER A 1 194 ? 14.450 -6.447 -16.610 1.00 95.06 194 SER A CA 1
ATOM 1466 C C . SER A 1 194 ? 13.087 -6.245 -17.295 1.00 95.06 194 SER A C 1
ATOM 1468 O O . SER A 1 194 ? 12.866 -6.692 -18.421 1.00 95.06 194 SER A O 1
ATOM 1470 N N . LEU A 1 195 ? 12.149 -5.555 -16.638 1.00 95.50 195 LEU A N 1
ATOM 1471 C CA . LEU A 1 195 ? 10.846 -5.235 -17.221 1.00 95.50 195 LEU A CA 1
ATOM 1472 C C . LEU A 1 195 ? 10.948 -4.171 -18.326 1.00 95.50 195 LEU A C 1
ATOM 1474 O O . LEU A 1 195 ? 10.356 -4.356 -19.388 1.00 95.50 195 LEU A O 1
ATOM 1478 N N . ALA A 1 196 ? 11.640 -3.064 -18.065 1.00 94.00 196 ALA A N 1
ATOM 1479 C CA . ALA A 1 196 ? 11.687 -1.892 -18.933 1.00 94.00 196 ALA A CA 1
ATOM 1480 C C . ALA A 1 196 ? 12.580 -2.114 -20.163 1.00 94.00 196 ALA A C 1
ATOM 1482 O O . ALA A 1 196 ? 12.184 -1.758 -21.275 1.00 94.00 196 ALA A O 1
ATOM 1483 N N . ASP A 1 197 ? 13.737 -2.757 -19.982 1.00 93.25 197 ASP A N 1
ATOM 1484 C CA . ASP A 1 197 ? 14.727 -2.952 -21.045 1.00 93.25 197 ASP A CA 1
ATOM 1485 C C . ASP A 1 197 ? 14.469 -4.234 -21.846 1.00 93.25 197 ASP A C 1
ATOM 1487 O O . ASP A 1 197 ? 14.563 -4.239 -23.077 1.00 93.25 197 ASP A O 1
ATOM 1491 N N . GLU A 1 198 ? 14.129 -5.333 -21.164 1.00 92.81 198 GLU A N 1
ATOM 1492 C CA . GLU A 1 198 ? 13.975 -6.655 -21.793 1.00 92.81 198 GLU A CA 1
ATOM 1493 C C . GLU A 1 198 ? 12.509 -7.040 -22.043 1.00 92.81 198 GLU A C 1
ATOM 1495 O O . GLU A 1 198 ? 12.227 -8.018 -22.742 1.00 92.81 198 GLU A O 1
ATOM 1500 N N . GLY A 1 199 ? 11.555 -6.281 -21.494 1.00 92.75 199 GLY A N 1
ATOM 1501 C CA . GLY A 1 199 ? 10.138 -6.630 -21.557 1.00 92.75 199 GLY A CA 1
ATOM 1502 C C . GLY A 1 199 ? 9.791 -7.866 -20.723 1.00 92.75 199 GLY A C 1
ATOM 1503 O O . GLY A 1 199 ? 8.789 -8.530 -21.020 1.00 92.75 199 GLY A O 1
ATOM 1504 N N . ASP A 1 200 ? 10.598 -8.213 -19.708 1.00 94.00 200 ASP A N 1
ATOM 1505 C CA . ASP A 1 200 ? 10.354 -9.390 -18.876 1.00 94.00 200 ASP A CA 1
ATOM 1506 C C . ASP A 1 200 ? 9.104 -9.203 -18.009 1.00 94.00 200 ASP A C 1
ATOM 1508 O O . ASP A 1 200 ? 9.116 -8.674 -16.892 1.00 94.00 200 ASP A O 1
ATOM 1512 N N . ARG A 1 201 ? 7.987 -9.716 -18.528 1.00 93.06 201 ARG A N 1
ATOM 1513 C CA . ARG A 1 201 ? 6.691 -9.703 -17.852 1.00 93.06 201 ARG A CA 1
ATOM 1514 C C . ARG A 1 201 ? 6.753 -10.347 -16.466 1.00 93.06 201 ARG A C 1
ATOM 1516 O O . ARG A 1 201 ? 6.001 -9.927 -15.585 1.00 93.06 201 ARG A O 1
ATOM 1523 N N . ARG A 1 202 ? 7.609 -11.354 -16.261 1.00 92.50 202 ARG A N 1
ATOM 1524 C CA . ARG A 1 202 ? 7.716 -12.031 -14.967 1.00 92.50 202 ARG A CA 1
ATOM 1525 C C . ARG A 1 202 ? 8.263 -11.094 -13.901 1.00 92.50 202 ARG A C 1
ATOM 1527 O O . ARG A 1 202 ? 7.710 -11.058 -12.804 1.00 92.50 202 ARG A O 1
ATOM 1534 N N . SER A 1 203 ? 9.278 -10.304 -14.231 1.00 94.06 203 SER A N 1
ATOM 1535 C CA . SER A 1 203 ? 9.823 -9.295 -13.323 1.00 94.06 203 SER A CA 1
ATOM 1536 C C . SER A 1 203 ? 8.781 -8.244 -12.926 1.00 94.06 203 SER A C 1
ATOM 1538 O O . SER A 1 203 ? 8.656 -7.919 -11.745 1.00 94.06 203 SER A O 1
ATOM 1540 N N . GLY A 1 204 ? 7.938 -7.803 -13.866 1.00 94.75 204 GLY A N 1
ATOM 1541 C CA . GLY A 1 204 ? 6.811 -6.916 -13.555 1.00 94.75 204 GLY A CA 1
ATOM 1542 C C . GLY A 1 204 ? 5.751 -7.547 -12.643 1.00 94.75 204 GLY A C 1
ATOM 1543 O O . GLY A 1 204 ? 5.259 -6.897 -11.722 1.00 94.75 204 GLY A O 1
ATOM 1544 N N . GLU A 1 205 ? 5.409 -8.822 -12.850 1.00 94.12 205 GLU A N 1
ATOM 1545 C CA . GLU A 1 205 ? 4.481 -9.543 -11.965 1.00 94.12 205 GLU A CA 1
ATOM 1546 C C . GLU A 1 205 ? 5.075 -9.759 -10.557 1.00 94.12 205 GLU A C 1
ATOM 1548 O O . GLU A 1 205 ? 4.350 -9.654 -9.568 1.00 94.12 205 GLU A O 1
ATOM 1553 N N . LEU A 1 206 ? 6.388 -9.987 -10.444 1.00 93.62 206 LEU A N 1
ATOM 1554 C CA . LEU A 1 206 ? 7.095 -10.099 -9.163 1.00 93.62 206 LEU A CA 1
ATOM 1555 C C . LEU A 1 206 ? 7.148 -8.765 -8.396 1.00 93.62 206 LEU A C 1
ATOM 1557 O O . LEU A 1 206 ? 6.945 -8.762 -7.181 1.00 93.62 206 LEU A O 1
ATOM 1561 N N . LEU A 1 207 ? 7.349 -7.635 -9.087 1.00 94.50 207 LEU A N 1
ATOM 1562 C CA . LEU A 1 207 ? 7.250 -6.294 -8.489 1.00 94.50 207 LEU A CA 1
ATOM 1563 C C . LEU A 1 207 ? 5.853 -6.025 -7.925 1.00 94.50 207 LEU A C 1
ATOM 1565 O O . LEU A 1 207 ? 5.718 -5.597 -6.779 1.00 94.50 207 LEU A O 1
ATOM 1569 N N . LEU A 1 208 ? 4.811 -6.317 -8.709 1.00 95.38 208 LEU A N 1
ATOM 1570 C CA . LEU A 1 208 ? 3.419 -6.163 -8.280 1.00 95.38 208 LEU A CA 1
ATOM 1571 C C . LEU A 1 208 ? 3.107 -7.015 -7.043 1.00 95.38 208 LEU A C 1
ATOM 1573 O O . LEU A 1 208 ? 2.472 -6.532 -6.106 1.00 95.38 208 LEU A O 1
ATOM 1577 N N . ALA A 1 209 ? 3.567 -8.268 -7.031 1.00 93.94 209 ALA A N 1
ATOM 1578 C CA . ALA A 1 209 ? 3.394 -9.190 -5.916 1.00 93.94 209 ALA A CA 1
ATOM 1579 C C . ALA A 1 209 ? 4.074 -8.687 -4.633 1.00 93.94 209 ALA A C 1
ATOM 1581 O O . ALA A 1 209 ? 3.418 -8.592 -3.596 1.00 93.94 209 ALA A O 1
ATOM 1582 N N . GLY A 1 210 ? 5.352 -8.302 -4.710 1.00 93.94 210 GLY A N 1
ATOM 1583 C CA . GLY A 1 210 ? 6.087 -7.794 -3.550 1.00 93.94 210 GLY A CA 1
ATOM 1584 C C . GLY A 1 210 ? 5.523 -6.469 -3.028 1.00 93.94 210 GLY A C 1
ATOM 1585 O O . GLY A 1 210 ? 5.412 -6.277 -1.817 1.00 93.94 210 GLY A O 1
ATOM 1586 N N . SER A 1 211 ? 5.097 -5.573 -3.927 1.00 95.38 211 SER A N 1
ATOM 1587 C CA . SER A 1 211 ? 4.473 -4.305 -3.536 1.00 95.38 211 SER A CA 1
ATOM 1588 C C . SER A 1 211 ? 3.135 -4.543 -2.829 1.00 95.38 211 SER A C 1
ATOM 1590 O O . SER A 1 211 ? 2.863 -3.931 -1.797 1.00 95.38 211 SER A O 1
ATOM 1592 N N . LEU A 1 212 ? 2.309 -5.475 -3.323 1.00 95.31 212 LEU A N 1
ATOM 1593 C CA . LEU A 1 212 ? 1.056 -5.850 -2.661 1.00 95.31 212 LEU A CA 1
ATOM 1594 C C . LEU A 1 212 ? 1.280 -6.479 -1.287 1.00 95.31 212 LEU A C 1
ATOM 1596 O O . LEU A 1 212 ? 0.525 -6.181 -0.362 1.00 95.31 212 LEU A O 1
ATOM 1600 N N . GLU A 1 213 ? 2.306 -7.313 -1.138 1.00 94.88 213 GLU A N 1
ATOM 1601 C CA . GLU A 1 213 ? 2.673 -7.896 0.150 1.00 94.88 213 GLU A CA 1
ATOM 1602 C C . GLU A 1 213 ? 3.074 -6.847 1.173 1.00 94.88 213 GLU A C 1
ATOM 1604 O O . GLU A 1 213 ? 2.516 -6.812 2.276 1.00 94.88 213 GLU A O 1
ATOM 1609 N N . ARG A 1 214 ? 3.948 -5.923 0.772 1.00 95.56 214 ARG A N 1
ATOM 1610 C CA . ARG A 1 214 ? 4.315 -4.766 1.585 1.00 95.56 214 ARG A CA 1
ATOM 1611 C C . ARG A 1 214 ? 3.074 -3.966 1.991 1.00 95.56 214 ARG A C 1
ATOM 1613 O O . ARG A 1 214 ? 2.869 -3.715 3.178 1.00 95.56 214 ARG A O 1
ATOM 1620 N N . THR A 1 215 ? 2.214 -3.605 1.040 1.00 97.94 215 THR A N 1
ATOM 1621 C CA . THR A 1 215 ? 1.030 -2.771 1.309 1.00 97.94 215 THR A CA 1
ATOM 1622 C C . THR A 1 215 ? -0.008 -3.480 2.174 1.00 97.94 215 THR A C 1
ATOM 1624 O O . THR A 1 215 ? -0.615 -2.853 3.048 1.00 97.94 215 THR A O 1
ATOM 1627 N N . LEU A 1 216 ? -0.209 -4.788 1.993 1.00 97.56 216 LEU A N 1
ATOM 1628 C CA . LEU A 1 216 ? -1.094 -5.573 2.853 1.00 97.56 216 LEU A CA 1
ATOM 1629 C C . LEU A 1 216 ? -0.541 -5.654 4.278 1.00 97.56 216 LEU A C 1
ATOM 1631 O O . LEU A 1 216 ? -1.299 -5.461 5.230 1.00 97.56 216 LEU A O 1
ATOM 1635 N N . ALA A 1 217 ? 0.767 -5.850 4.442 1.00 97.44 217 ALA A N 1
ATOM 1636 C CA . ALA A 1 217 ? 1.400 -5.823 5.754 1.00 97.44 217 ALA A CA 1
ATOM 1637 C C . ALA A 1 217 ? 1.220 -4.459 6.448 1.00 97.44 217 ALA A C 1
ATOM 1639 O O . ALA A 1 217 ? 0.809 -4.418 7.608 1.00 97.44 217 ALA A O 1
ATOM 1640 N N . VAL A 1 218 ? 1.403 -3.341 5.731 1.00 98.44 218 VAL A N 1
ATOM 1641 C CA . VAL A 1 218 ? 1.100 -1.988 6.244 1.00 98.44 218 VAL A CA 1
ATOM 1642 C C . VAL A 1 218 ? -0.358 -1.881 6.699 1.00 98.44 218 VAL A C 1
ATOM 1644 O O . VAL A 1 218 ? -0.634 -1.379 7.792 1.00 98.44 218 VAL A O 1
ATOM 1647 N N . ALA A 1 219 ? -1.302 -2.381 5.897 1.00 98.50 219 ALA A N 1
ATOM 1648 C CA . ALA A 1 219 ? -2.723 -2.347 6.228 1.00 98.50 219 ALA A CA 1
ATOM 1649 C C . ALA A 1 219 ? -3.046 -3.138 7.507 1.00 98.50 219 ALA A C 1
ATOM 1651 O O . ALA A 1 219 ? -3.793 -2.651 8.360 1.00 98.50 219 ALA A O 1
ATOM 1652 N N . LEU A 1 220 ? -2.480 -4.339 7.652 1.00 98.44 220 LEU A N 1
ATOM 1653 C CA . LEU A 1 220 ? -2.694 -5.233 8.794 1.00 98.44 220 LEU A CA 1
ATOM 1654 C C . LEU A 1 220 ? -2.050 -4.696 10.077 1.00 98.44 220 LEU A C 1
ATOM 1656 O O . LEU A 1 220 ? -2.688 -4.706 11.135 1.00 98.44 220 LEU A O 1
ATOM 1660 N N . VAL A 1 221 ? -0.832 -4.159 9.980 1.00 98.38 221 VAL A N 1
ATOM 1661 C CA . VAL A 1 221 ? -0.155 -3.466 11.084 1.00 98.38 221 VAL A CA 1
ATOM 1662 C C . VAL A 1 221 ? -1.002 -2.284 11.555 1.00 98.38 221 VAL A C 1
ATOM 1664 O O . VAL A 1 221 ? -1.332 -2.199 12.737 1.00 98.38 221 VAL A O 1
ATOM 1667 N N . ALA A 1 222 ? -1.434 -1.411 10.639 1.00 98.25 222 ALA A N 1
ATOM 1668 C CA . ALA A 1 222 ? -2.266 -0.258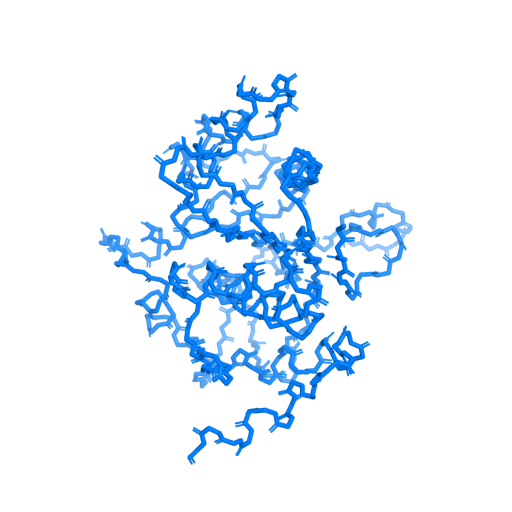 10.981 1.00 98.25 222 ALA A CA 1
ATOM 1669 C C . ALA A 1 222 ? -3.614 -0.676 11.592 1.00 98.25 222 ALA A C 1
ATOM 1671 O O . ALA A 1 222 ? -4.053 -0.100 12.590 1.00 98.25 222 ALA A O 1
ATOM 1672 N N . ALA A 1 223 ? -4.272 -1.698 11.034 1.00 97.75 223 ALA A N 1
ATOM 1673 C CA . ALA A 1 223 ? -5.533 -2.212 11.560 1.00 97.75 223 ALA A CA 1
ATOM 1674 C C . ALA A 1 223 ? -5.389 -2.715 13.003 1.00 97.75 223 ALA A C 1
ATOM 1676 O O . ALA A 1 223 ? -6.270 -2.468 13.829 1.00 97.75 223 ALA A O 1
ATOM 1677 N N . THR A 1 224 ? -4.284 -3.379 13.324 1.00 97.44 224 THR A N 1
ATOM 1678 C CA . THR A 1 224 ? -4.042 -3.956 14.654 1.00 97.44 224 THR A CA 1
ATOM 1679 C C . THR A 1 224 ? -3.609 -2.897 15.653 1.00 97.44 224 THR A C 1
ATOM 1681 O O . THR A 1 224 ? -4.171 -2.822 16.744 1.00 97.44 224 THR A O 1
ATOM 1684 N N . ALA A 1 225 ? -2.696 -2.004 15.261 1.00 96.75 225 ALA A N 1
ATOM 1685 C CA . ALA A 1 225 ? -2.260 -0.876 16.082 1.00 96.75 225 ALA A CA 1
ATOM 1686 C C . ALA A 1 225 ? -3.427 0.043 16.486 1.00 96.75 225 ALA A C 1
ATOM 1688 O O . ALA A 1 225 ? -3.490 0.528 17.613 1.00 96.75 225 ALA A O 1
ATOM 1689 N N . LEU A 1 226 ? -4.403 0.229 15.592 1.00 95.88 226 LEU A N 1
ATOM 1690 C CA . LEU A 1 226 ? -5.612 1.021 15.845 1.00 95.88 226 LEU A CA 1
ATOM 1691 C C . LEU A 1 226 ? -6.745 0.231 16.527 1.00 95.88 226 LEU A C 1
ATOM 1693 O O . LEU A 1 226 ? -7.872 0.732 16.628 1.00 95.88 226 LEU A O 1
ATOM 1697 N N . GLY A 1 227 ? -6.490 -1.014 16.945 1.00 96.25 227 GLY A N 1
ATOM 1698 C CA . GLY A 1 227 ? -7.472 -1.888 17.589 1.00 96.25 227 GLY A CA 1
ATOM 1699 C C . GLY A 1 227 ? -8.681 -2.210 16.706 1.00 96.25 227 GLY A C 1
ATOM 1700 O O . GLY A 1 227 ? -9.778 -2.447 17.217 1.00 96.25 227 GLY A O 1
ATOM 1701 N N . LYS A 1 228 ? -8.532 -2.165 15.378 1.00 96.56 228 LYS A N 1
ATOM 1702 C CA . LYS A 1 228 ? -9.585 -2.530 14.419 1.00 96.56 228 LYS A CA 1
ATOM 1703 C C . LYS A 1 228 ? -9.656 -4.032 14.220 1.00 96.56 228 LYS A C 1
ATOM 1705 O O . LYS A 1 228 ? -10.770 -4.549 14.164 1.00 96.56 228 LYS A O 1
ATOM 1710 N N . TYR A 1 229 ? -8.510 -4.702 14.167 1.00 97.69 229 TYR A N 1
ATOM 1711 C CA . TYR A 1 229 ? -8.382 -6.155 14.078 1.00 97.69 229 TYR A CA 1
ATOM 1712 C C . TYR A 1 229 ? -7.635 -6.716 15.289 1.00 97.69 229 TYR A C 1
ATOM 1714 O O . TYR A 1 229 ? -6.887 -6.000 15.952 1.00 97.69 229 TYR A O 1
ATOM 1722 N N . ALA A 1 230 ? -7.877 -7.992 15.569 1.00 97.00 230 ALA A N 1
ATOM 1723 C CA . ALA A 1 230 ? -7.091 -8.808 16.481 1.00 97.00 230 ALA A CA 1
ATOM 1724 C C . ALA A 1 230 ? -7.089 -10.256 15.980 1.00 97.00 230 ALA A C 1
ATOM 1726 O O . ALA A 1 230 ? -8.081 -10.712 15.413 1.00 97.00 230 ALA A O 1
ATOM 1727 N N . TRP A 1 231 ? -6.008 -10.978 16.234 1.00 96.81 231 TRP A N 1
ATOM 1728 C CA . TRP A 1 231 ? -5.850 -12.394 15.906 1.00 96.81 231 TRP A CA 1
ATOM 1729 C C . TRP A 1 231 ? -5.170 -13.120 17.065 1.00 96.81 231 TRP A C 1
ATOM 1731 O O . TRP A 1 231 ? -4.516 -12.491 17.899 1.00 96.81 231 TRP A O 1
ATOM 1741 N N . ALA A 1 232 ? -5.387 -14.432 17.155 1.00 92.25 232 ALA A N 1
ATOM 1742 C CA . ALA A 1 232 ? -4.835 -15.260 18.227 1.00 92.25 232 ALA A CA 1
ATOM 1743 C C . ALA A 1 232 ? -3.394 -15.703 17.936 1.00 92.25 232 ALA A C 1
ATOM 1745 O O . ALA A 1 232 ? -2.548 -15.656 18.826 1.00 92.25 232 ALA A O 1
ATOM 1746 N N . ASP A 1 233 ? -3.132 -16.082 16.687 1.00 92.62 233 ASP A N 1
ATOM 1747 C CA . ASP A 1 233 ? -1.845 -16.571 16.199 1.00 92.62 233 ASP A CA 1
ATOM 1748 C C . ASP A 1 233 ? -1.237 -15.562 15.217 1.00 92.62 233 ASP A C 1
ATOM 1750 O O . ASP A 1 233 ? -1.998 -14.804 14.607 1.00 92.62 233 ASP A O 1
ATOM 1754 N N . PRO A 1 234 ? 0.098 -15.534 15.036 1.00 94.94 234 PRO A N 1
ATOM 1755 C CA . PRO A 1 234 ? 0.725 -14.715 14.005 1.00 94.94 234 PRO A CA 1
ATOM 1756 C C . PRO A 1 234 ? 0.036 -14.875 12.645 1.00 94.94 234 PRO A C 1
ATOM 1758 O O . PRO A 1 234 ? -0.322 -15.982 12.243 1.00 94.94 234 PRO A O 1
ATOM 1761 N N . LEU A 1 235 ? -0.196 -13.75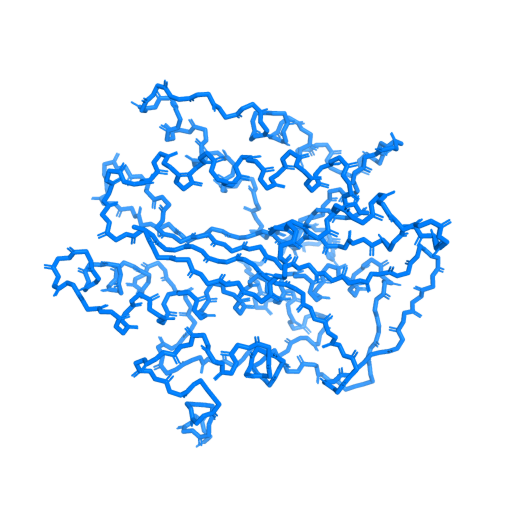3 11.963 1.00 95.56 235 LEU A N 1
ATOM 1762 C CA . LEU A 1 235 ? -1.005 -13.713 10.752 1.00 95.56 235 LEU A CA 1
ATOM 1763 C C . LEU A 1 235 ? -0.106 -13.717 9.505 1.00 95.56 235 LEU A C 1
ATOM 1765 O O . LEU A 1 235 ? 0.532 -12.693 9.233 1.00 95.56 235 LEU A O 1
ATOM 1769 N N . PRO A 1 236 ? -0.078 -14.808 8.718 1.00 93.81 236 PRO A N 1
ATOM 1770 C CA . PRO A 1 236 ? 0.734 -14.879 7.513 1.00 93.81 236 PRO A CA 1
ATOM 1771 C C . PRO A 1 236 ? 0.089 -14.108 6.359 1.00 93.81 236 PRO A C 1
ATOM 1773 O O . PRO A 1 236 ? -1.080 -14.303 6.016 1.00 93.81 236 PRO A O 1
ATOM 1776 N N . VAL A 1 237 ? 0.869 -13.225 5.738 1.00 93.50 237 VAL A N 1
ATOM 1777 C CA . VAL A 1 237 ? 0.429 -12.362 4.633 1.00 93.50 237 VAL A CA 1
ATOM 1778 C C . VAL A 1 237 ? 0.312 -13.149 3.328 1.00 93.50 237 VAL A C 1
ATOM 1780 O O . VAL A 1 237 ? -0.634 -12.963 2.560 1.00 93.50 237 VAL A O 1
ATOM 1783 N N . ALA A 1 238 ? 1.238 -14.071 3.083 1.00 90.56 238 ALA A N 1
ATOM 1784 C CA . ALA A 1 238 ? 1.327 -14.776 1.815 1.00 90.56 238 ALA A CA 1
ATOM 1785 C C . ALA A 1 238 ? 0.095 -15.647 1.478 1.00 90.56 238 ALA A C 1
ATOM 1787 O O . ALA A 1 238 ? -0.405 -15.534 0.356 1.00 90.56 238 ALA A O 1
ATOM 1788 N N . PRO A 1 239 ? -0.490 -16.436 2.402 1.00 90.75 239 PRO A N 1
ATOM 1789 C CA . PRO A 1 239 ? -1.739 -17.153 2.135 1.00 90.75 239 PRO A CA 1
ATOM 1790 C C . PRO A 1 239 ? -2.929 -16.228 1.829 1.00 90.75 239 PRO A C 1
ATOM 1792 O O . PRO A 1 239 ? -3.775 -16.568 1.000 1.00 90.75 239 PRO A O 1
ATOM 1795 N N . LEU A 1 240 ? -2.987 -15.046 2.459 1.00 92.62 240 LEU A N 1
ATOM 1796 C CA . LEU A 1 240 ? -4.019 -14.042 2.179 1.00 92.62 240 LEU A CA 1
ATOM 1797 C C . LEU A 1 240 ? -3.890 -13.518 0.744 1.00 92.62 240 LEU A C 1
ATOM 1799 O O . LEU A 1 240 ? -4.881 -13.463 0.015 1.00 92.62 240 LEU A O 1
ATOM 1803 N N . LEU A 1 241 ? -2.671 -13.176 0.316 1.00 91.62 241 LEU A N 1
ATOM 1804 C CA . LEU A 1 241 ? -2.406 -12.750 -1.062 1.00 91.62 241 LEU A CA 1
ATOM 1805 C C . LEU A 1 241 ? -2.710 -13.848 -2.064 1.00 91.62 241 LEU A C 1
ATOM 1807 O O . LEU A 1 241 ? -3.398 -13.580 -3.045 1.00 91.62 241 LEU A O 1
ATOM 1811 N N . ALA A 1 242 ? -2.245 -15.071 -1.813 1.00 90.56 242 ALA A N 1
ATOM 1812 C CA . ALA A 1 242 ? -2.476 -16.208 -2.695 1.00 90.56 242 ALA A CA 1
ATOM 1813 C C . ALA A 1 242 ? -3.974 -16.409 -2.969 1.00 90.56 242 ALA A C 1
ATOM 1815 O O . ALA A 1 242 ? -4.368 -16.627 -4.115 1.00 90.56 242 ALA A O 1
ATOM 1816 N N . ARG A 1 243 ? -4.821 -16.266 -1.938 1.00 90.88 243 ARG A N 1
ATOM 1817 C CA . ARG A 1 243 ? -6.277 -16.350 -2.096 1.00 90.88 243 ARG A CA 1
ATOM 1818 C C . ARG A 1 243 ? -6.839 -15.224 -2.958 1.00 90.88 243 ARG A C 1
ATOM 1820 O O . ARG A 1 243 ? -7.645 -15.495 -3.841 1.00 90.88 243 ARG A O 1
ATOM 1827 N N . GLU A 1 244 ? -6.465 -13.974 -2.697 1.00 90.75 244 GLU A N 1
ATOM 1828 C CA . GLU A 1 244 ? -7.089 -12.823 -3.367 1.00 90.75 244 GLU A CA 1
ATOM 1829 C C . GLU A 1 244 ? -6.493 -12.518 -4.754 1.00 90.75 244 GLU A C 1
ATOM 1831 O O . GLU A 1 244 ? -7.101 -11.789 -5.537 1.00 90.75 244 GLU A O 1
ATOM 1836 N N . THR A 1 245 ? -5.324 -13.081 -5.081 1.00 89.69 245 THR A N 1
ATOM 1837 C CA . THR A 1 245 ? -4.593 -12.846 -6.345 1.00 89.69 245 THR A CA 1
ATOM 1838 C C . THR A 1 245 ? -4.537 -14.063 -7.275 1.00 89.69 245 THR A C 1
ATOM 1840 O O . THR A 1 245 ? -3.848 -14.012 -8.294 1.00 89.69 245 THR A O 1
ATOM 1843 N N . TRP A 1 246 ? -5.274 -15.135 -6.962 1.00 82.12 246 TRP A N 1
ATOM 1844 C CA . TRP A 1 246 ? -5.183 -16.456 -7.607 1.00 82.12 246 TRP A CA 1
ATOM 1845 C C . TRP A 1 246 ? -5.230 -16.461 -9.150 1.00 82.12 246 TRP A C 1
ATOM 1847 O O . TRP A 1 246 ? -4.655 -17.351 -9.769 1.00 82.12 246 TRP A O 1
ATOM 1857 N N . ASP A 1 247 ? -5.893 -15.489 -9.783 1.00 85.56 247 ASP A N 1
ATOM 1858 C CA . ASP A 1 247 ? -6.036 -15.354 -11.242 1.00 85.56 247 ASP A CA 1
ATOM 1859 C C . ASP A 1 247 ? -5.339 -14.114 -11.833 1.00 85.56 247 ASP A C 1
ATOM 1861 O O . ASP A 1 247 ? -5.594 -13.738 -12.979 1.00 85.56 247 ASP A O 1
ATOM 1865 N N . ARG A 1 248 ? -4.484 -13.438 -11.057 1.00 89.50 248 ARG A N 1
ATOM 1866 C CA . ARG A 1 248 ? -3.912 -12.129 -11.425 1.00 89.50 248 ARG A CA 1
ATOM 1867 C C . ARG A 1 248 ? -2.489 -12.216 -11.959 1.00 89.50 248 ARG A C 1
ATOM 1869 O O . ARG A 1 248 ? -2.097 -11.365 -12.758 1.00 89.50 248 ARG A O 1
ATOM 1876 N N . PHE A 1 249 ? -1.748 -13.249 -11.571 1.00 86.88 249 PHE A N 1
ATOM 1877 C CA . PHE A 1 249 ? -0.411 -13.541 -12.080 1.00 86.88 249 PHE A CA 1
ATOM 1878 C C . PHE A 1 249 ? -0.480 -14.668 -13.110 1.00 86.88 249 PHE A C 1
ATOM 1880 O O . PHE A 1 249 ? -1.168 -15.666 -12.919 1.00 86.88 249 PHE A O 1
ATOM 1887 N N . THR A 1 250 ? 0.202 -14.485 -14.238 1.00 87.12 250 THR A N 1
ATOM 1888 C CA . THR A 1 250 ? 0.127 -15.405 -15.390 1.00 87.12 250 THR A CA 1
ATOM 1889 C C . THR A 1 250 ? 1.467 -16.047 -15.724 1.00 87.12 250 THR A C 1
ATOM 1891 O O . THR A 1 250 ? 1.511 -17.043 -16.440 1.00 87.12 250 THR A O 1
ATOM 1894 N N . THR A 1 251 ? 2.559 -15.476 -15.219 1.00 82.88 251 THR A N 1
ATOM 1895 C CA . THR A 1 251 ? 3.934 -15.919 -15.477 1.00 82.88 251 THR A CA 1
ATOM 1896 C C . THR A 1 251 ? 4.513 -16.750 -14.337 1.00 82.88 251 THR A C 1
ATOM 1898 O O . THR A 1 251 ? 5.500 -17.456 -14.542 1.00 82.88 251 THR A O 1
ATOM 1901 N N . PHE A 1 252 ? 3.900 -16.703 -13.151 1.00 80.44 252 PHE A N 1
ATOM 1902 C CA . PHE A 1 252 ? 4.219 -17.584 -12.035 1.00 80.44 252 PHE A CA 1
ATOM 1903 C C . PHE A 1 252 ? 2.983 -17.868 -11.177 1.00 80.44 252 PHE A C 1
ATOM 1905 O O . PHE A 1 252 ? 2.065 -17.054 -11.090 1.00 80.44 252 PHE A O 1
ATOM 1912 N N . ASP A 1 253 ? 2.979 -19.038 -10.541 1.00 81.12 253 ASP A N 1
ATOM 19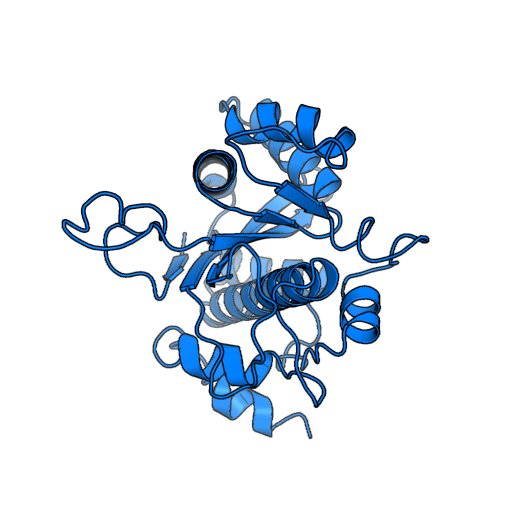13 C CA . ASP A 1 253 ? 1.981 -19.410 -9.543 1.00 81.12 253 ASP A CA 1
ATOM 1914 C C . ASP A 1 253 ? 2.450 -18.913 -8.170 1.00 81.12 253 ASP A C 1
ATOM 1916 O O . ASP A 1 253 ? 3.426 -19.421 -7.605 1.00 81.12 253 ASP A O 1
ATOM 1920 N N . TYR A 1 254 ? 1.762 -17.891 -7.654 1.00 79.25 254 TYR A N 1
ATOM 1921 C CA . TYR A 1 254 ? 2.060 -17.299 -6.353 1.00 79.25 254 TYR A CA 1
ATOM 1922 C C . TYR A 1 254 ? 1.970 -18.345 -5.238 1.00 79.25 254 TYR A C 1
ATOM 1924 O O . TYR A 1 254 ? 2.900 -18.469 -4.446 1.00 79.25 254 TYR A O 1
ATOM 1932 N N . ALA A 1 255 ? 0.906 -19.151 -5.205 1.00 79.31 255 ALA A N 1
ATOM 1933 C CA . ALA A 1 255 ? 0.689 -20.143 -4.156 1.00 79.31 255 ALA A CA 1
ATOM 1934 C C . ALA A 1 255 ? 1.753 -21.252 -4.195 1.00 79.31 255 ALA A C 1
ATOM 1936 O O . ALA A 1 255 ? 2.287 -21.644 -3.154 1.00 79.31 255 ALA A O 1
ATOM 1937 N N . ALA A 1 256 ? 2.113 -21.723 -5.392 1.00 77.81 256 ALA A N 1
ATOM 1938 C CA . ALA A 1 256 ? 3.178 -22.713 -5.547 1.00 77.81 256 ALA A CA 1
ATOM 1939 C C . ALA A 1 256 ? 4.551 -22.162 -5.131 1.00 77.81 256 ALA A C 1
ATOM 1941 O O . ALA A 1 256 ? 5.372 -22.906 -4.589 1.00 77.81 256 ALA A O 1
ATOM 1942 N N . SER A 1 257 ? 4.797 -20.864 -5.338 1.00 73.31 257 SER A N 1
ATOM 1943 C CA . SER A 1 257 ? 6.072 -20.225 -4.993 1.00 73.31 257 SER A CA 1
ATOM 1944 C C . SER A 1 257 ? 6.358 -20.192 -3.485 1.00 73.31 257 SER A C 1
ATOM 1946 O O . SER A 1 257 ? 7.517 -20.290 -3.091 1.00 73.31 257 SER A O 1
ATOM 1948 N N . LEU A 1 258 ? 5.315 -20.193 -2.647 1.00 70.69 258 LEU A N 1
ATOM 1949 C CA . LEU A 1 258 ? 5.432 -20.234 -1.181 1.00 70.69 258 LEU A CA 1
ATOM 1950 C C . LEU A 1 258 ? 5.918 -21.595 -0.658 1.00 70.69 258 LEU A C 1
ATOM 1952 O O . LEU A 1 258 ? 6.570 -21.692 0.378 1.00 70.69 258 LEU A O 1
ATOM 1956 N N . SER A 1 259 ? 5.630 -22.677 -1.390 1.00 61.88 259 SER A N 1
ATOM 1957 C CA . SER A 1 259 ? 5.987 -24.042 -0.974 1.00 61.88 259 SER A CA 1
ATOM 1958 C C . SER A 1 259 ? 7.470 -24.376 -1.190 1.00 61.88 259 SER A C 1
ATOM 1960 O O . SER A 1 259 ? 7.956 -25.362 -0.639 1.00 61.88 259 SER A O 1
ATOM 1962 N N . GLY A 1 260 ? 8.188 -23.574 -1.985 1.00 53.38 260 GLY A N 1
ATOM 1963 C CA . GLY A 1 260 ? 9.608 -23.766 -2.304 1.00 53.38 260 GLY A CA 1
ATOM 1964 C C . GLY A 1 260 ? 10.592 -23.092 -1.341 1.00 53.38 260 GLY A C 1
ATOM 1965 O O . GLY A 1 260 ? 11.794 -23.277 -1.502 1.00 53.38 260 GLY A O 1
ATOM 1966 N N . CYS A 1 261 ? 10.102 -22.324 -0.361 1.00 46.28 261 CYS A N 1
ATOM 1967 C CA . CYS A 1 261 ? 10.916 -21.524 0.566 1.00 46.28 261 CYS A CA 1
ATOM 1968 C C . CYS A 1 261 ? 11.053 -22.130 1.981 1.00 46.28 261 CYS A C 1
ATOM 1970 O O . CYS A 1 261 ? 11.480 -21.425 2.895 1.00 46.28 261 CYS A O 1
ATOM 1972 N N . ARG A 1 262 ? 10.692 -23.407 2.175 1.00 35.97 262 ARG A N 1
ATOM 1973 C CA . ARG A 1 262 ? 10.828 -24.120 3.461 1.00 35.97 262 ARG A CA 1
ATOM 1974 C C . ARG A 1 262 ? 12.137 -24.886 3.591 1.00 35.97 262 ARG A C 1
ATOM 1976 O O . ARG A 1 262 ? 12.516 -25.569 2.615 1.00 35.97 262 ARG A O 1
#

Sequence (262 aa):
MREITNLSWPGTPYGAEQRPFGRPAQILTAVSLEWVDDGERAVPVCASAVYLRVHRTRTLPVDVDTIGFGFHAVVIERDEEAAQLAALVDRVLVQARRHAAVLAGHSFTDDLAGLHALADTVGVGVPGVTALTAEWEDRRQQQRGIACLFDTCCDVGPIPCRGLADACATHHVEIESLPIGPLTVASVRSLYESLADEGDRRSGELLLAGSLERTLAVALVAATALGKYAWADPLPVAPLLARETWDRFTTFDYAASLSGCR

Foldseek 3Di:
DDKDWLDDPVRDLQPVPPPPDDDRFAKAKFKDFFWADPPVAIFTFKIKMKIWGFDPPAADEDALVRTDIIMMMDGDLARVCRLVVLQVVLVVLVCCFQRHQAYEYAVCLVVLVRSVVVCVVVVHDSVSSVVVNVCQVVLVPDDPRTYRYYHLQPQLDPHGHPGLVVLLVSQLADEDAFVQGADDNVLLVVLSCCSRVVVPVVSVLVNRLNNVLSRVSRSSSVCVSVSRYDYDHRHYSQSSCLVSCVPPDDPDRSVVRRVVRD

pLDDT: mean 89.19, std 11.32, range [35.97, 98.56]

Organism: NCBI:txid1469144

Radius of gyration: 17.49 Å; chains: 1; bounding box: 52×44×43 Å